Protein AF-A0A077Z5I6-F1 (afdb_monomer_lite)

Foldseek 3Di:
DDDDDDDDDDDPDPPPDDVVVVVVVVVVVVVVVCLVQQKDWDFDDKAPDWEWDQDPNDTWTWIKTWTWIHHNPGQAIAIWIATHTPPDPDPVPGTDIHGPGDCVVPDDDQPPDDPVLVLLCVLLVPPRYQFSAWDAASVQCWIWGDGNQWIKIWGADPHVRDIDIDTLDHDLAGWHQWAAALADRQWIWTFHDQWIWIQGRVDSWIWIDHDPDPQKGKQADAPCLSRVLVDGTQKEWANDDPPFTKIKMKIKGLPQFDWDWDQCPDDDPVSIDTGRDHDVPGDDIDMWMWMWTWADDPSDIYTATFDFQDTVCVVCVPDRDPSDAYHDPDDPDDDDDDDDDDDDPPVRNCVHVPPVVSVVGTPDGDPVPDDIDIDD

Secondary structure (DSSP, 8-state):
------------------HHHHHHHHHHHHHHHHHHTS-EEEEEEE-SS-EEEEETTEEEEEEEEEEEEE-TT-SS-EEEEEEEETT---TTS----EEEE-GGGTSSS-PPPPHHHHHHHHHTT-SS-S-SSEEEETTTTEEEEEETTEEEEEEEETTTTEEEEEEEEESSS--EEEEE-SS-TTEEEEEETTEEEEEESSSS-EEEE--SSTTEEES---HHHHHHS-----EEE-S--SS--EEEEEEEE-TTS-EEEEE-TTSSTTSEEEEE---TTSPPPEEEEEEEEEEEETTEEEEEEE-BSS-HHHH-TT----------S--------------SSTTSGGGTS-HHHHHHTBPPP-GGG----EE-

pLDDT: mean 75.8, std 20.69, range [24.72, 96.31]

Organism: Trichuris trichiura (NCBI:txid36087)

Sequence (376 aa):
MLDKAASTNGSSGKETGDFAHFLSRVTSVQQDFSSLARFYATCVQISSKVCVRQEGGKSQRFLRFYGMGIPPNNDRTCLLYYDFNLDCPDPGTAGQWRLLLDPAVLVKPIGKLSLEEELLRERKRSFTSAFLTYDFSPIRNSFLYSQCGEVFEFQEDPLAAVKKTSSLLSGTGNPINLLYCPDKPSYFAMVAGSEVFVCNTESSFCFTIRPTESGWTYGSPPFVIQEEFERYDGMWWCPSNDERTLLLVEACNEDAVQKVTIGLGGCSSDGLERISYPYAGSTNALWNLKLYVLQEQGDTFSMLNCPFKYDFRTLFPWAEYLVKCGCDEDVMEDTEAQIPSDWALKKLVNIFLQAQVLKDMTAEYDPSLERGTMVT

Radius of gyration: 26.68 Å; chains: 1; bounding box: 63×99×58 Å

Structure (mmCIF, N/CA/C/O backbone):
data_AF-A0A077Z5I6-F1
#
_entry.id   AF-A0A077Z5I6-F1
#
loop_
_atom_site.group_PDB
_atom_site.id
_atom_site.type_symbol
_atom_site.label_atom_id
_atom_site.label_alt_id
_atom_site.label_comp_id
_atom_site.label_asym_id
_atom_site.label_entity_id
_atom_site.label_seq_id
_atom_site.pdbx_PDB_ins_code
_atom_site.Cartn_x
_atom_site.Cartn_y
_atom_site.Cartn_z
_atom_site.occupancy
_atom_site.B_iso_or_equiv
_atom_site.auth_seq_id
_atom_site.auth_comp_id
_atom_site.auth_asym_id
_atom_site.auth_atom_id
_atom_site.pdbx_PDB_model_num
ATOM 1 N N . MET A 1 1 ? -37.396 71.528 -0.349 1.00 35.34 1 MET A N 1
ATOM 2 C CA . MET A 1 1 ? -36.798 72.167 0.847 1.00 35.34 1 MET A CA 1
ATOM 3 C C . MET A 1 1 ? -35.783 71.177 1.397 1.00 35.34 1 MET A C 1
ATOM 5 O O . MET A 1 1 ? -36.219 70.142 1.861 1.00 35.34 1 MET A O 1
ATOM 9 N N . LEU A 1 2 ? -34.467 71.322 1.286 1.00 39.12 2 LEU A N 1
ATOM 10 C CA . LEU A 1 2 ? -33.587 72.433 0.928 1.00 39.12 2 LEU A CA 1
ATOM 11 C C . LEU A 1 2 ? -32.447 71.891 0.042 1.00 39.12 2 LEU A C 1
ATOM 13 O O . LEU A 1 2 ? -31.929 70.809 0.300 1.00 39.12 2 LEU A O 1
ATOM 17 N N . ASP A 1 3 ? -32.105 72.664 -0.986 1.00 34.16 3 ASP A N 1
ATOM 18 C CA . ASP A 1 3 ? -30.990 72.473 -1.918 1.00 34.16 3 ASP A CA 1
ATOM 19 C C . ASP A 1 3 ? -29.610 72.822 -1.323 1.00 34.16 3 ASP A C 1
ATOM 21 O O . ASP A 1 3 ? -29.523 73.560 -0.341 1.00 34.16 3 ASP A O 1
ATOM 25 N N . LYS A 1 4 ? -28.582 72.451 -2.116 1.00 37.31 4 LYS A N 1
ATOM 26 C CA . LYS A 1 4 ? -27.212 73.006 -2.277 1.00 37.31 4 LYS A CA 1
ATOM 27 C C . LYS A 1 4 ? -26.095 72.297 -1.497 1.00 37.31 4 LYS A C 1
ATOM 29 O O . LYS A 1 4 ? -26.227 72.053 -0.312 1.00 37.31 4 LYS A O 1
ATOM 34 N N . ALA A 1 5 ? -24.925 72.008 -2.074 1.00 34.66 5 ALA A N 1
ATOM 35 C CA . ALA A 1 5 ? -24.382 72.253 -3.413 1.00 34.66 5 ALA A CA 1
ATOM 36 C C . ALA A 1 5 ? -23.174 71.329 -3.660 1.00 34.66 5 ALA A C 1
ATOM 38 O O . ALA A 1 5 ? -22.523 70.875 -2.723 1.00 34.66 5 ALA A O 1
ATOM 39 N N . ALA A 1 6 ? -22.868 71.104 -4.936 1.00 34.81 6 ALA A N 1
ATOM 40 C CA . ALA A 1 6 ? -21.664 70.442 -5.414 1.00 34.81 6 ALA A CA 1
ATOM 41 C C . ALA A 1 6 ? -20.372 71.178 -5.004 1.00 34.81 6 ALA A C 1
ATOM 43 O O . ALA A 1 6 ? -20.297 72.404 -5.105 1.00 34.81 6 ALA A O 1
ATOM 44 N N . SER A 1 7 ? -19.321 70.419 -4.686 1.00 33.53 7 SER A N 1
ATOM 45 C CA . SER A 1 7 ? -17.957 70.786 -5.065 1.00 33.53 7 SER A CA 1
ATOM 46 C C . SER A 1 7 ? -17.204 69.557 -5.582 1.00 33.53 7 SER A C 1
ATOM 48 O O . SER A 1 7 ? -17.247 68.458 -5.036 1.00 33.53 7 SER A O 1
ATOM 50 N N . THR A 1 8 ? -16.588 69.771 -6.732 1.00 30.89 8 THR A N 1
ATOM 51 C CA . THR A 1 8 ? -15.667 68.916 -7.470 1.00 30.89 8 THR A CA 1
ATOM 52 C C . THR A 1 8 ? -14.393 68.632 -6.676 1.00 30.89 8 THR A C 1
ATOM 54 O O . THR A 1 8 ? -13.819 69.576 -6.137 1.00 30.89 8 THR A O 1
ATOM 57 N N . ASN A 1 9 ? -13.922 67.378 -6.674 1.00 28.03 9 ASN A N 1
ATOM 58 C CA . ASN A 1 9 ? -12.522 66.968 -6.906 1.00 28.03 9 ASN A CA 1
ATOM 59 C C . ASN A 1 9 ? -12.310 65.519 -6.446 1.00 28.03 9 ASN A C 1
ATOM 61 O O . ASN A 1 9 ? -12.423 65.209 -5.267 1.00 28.03 9 ASN A O 1
ATOM 65 N N . GLY A 1 10 ? -11.941 64.640 -7.370 1.00 35.34 10 GLY A N 1
ATOM 66 C CA . GLY A 1 10 ? -11.537 63.276 -7.047 1.00 35.34 10 GLY A CA 1
ATOM 67 C C . GLY A 1 10 ? -11.167 62.556 -8.324 1.00 35.34 10 GLY A C 1
ATOM 68 O O . GLY A 1 10 ? -12.027 62.008 -9.002 1.00 35.34 10 GLY A O 1
ATOM 69 N N . SER A 1 11 ? -9.896 62.665 -8.690 1.00 35.47 11 SER A N 1
ATOM 70 C CA . SER A 1 11 ? -9.296 62.026 -9.849 1.00 35.47 11 SER A CA 1
ATOM 71 C C . SER A 1 11 ? -9.738 60.567 -9.981 1.00 35.47 11 SER A C 1
ATOM 73 O O . SER A 1 11 ? -9.578 59.765 -9.063 1.00 35.47 11 SER A O 1
ATOM 75 N N . SER A 1 12 ? -10.196 60.190 -11.175 1.00 39.19 12 SER A N 1
ATOM 76 C CA . SER A 1 12 ? -10.119 58.809 -11.649 1.00 39.19 12 SER A CA 1
ATOM 77 C C . SER A 1 12 ? -8.639 58.483 -11.889 1.00 39.19 12 SER A C 1
ATOM 79 O O . SER A 1 12 ? -8.161 58.408 -13.024 1.00 39.19 12 SER A O 1
ATOM 81 N N . GLY A 1 13 ? -7.874 58.414 -10.800 1.00 40.38 13 GLY A N 1
ATOM 82 C CA . GLY A 1 13 ? -6.522 57.902 -10.803 1.00 40.38 13 GLY A CA 1
ATOM 83 C C . GLY A 1 13 ? -6.611 56.439 -11.189 1.00 40.38 13 GLY A C 1
ATOM 84 O O . GLY A 1 13 ? -7.173 55.637 -10.449 1.00 40.38 13 GLY A O 1
ATOM 85 N N . LYS A 1 14 ? -6.066 56.095 -12.358 1.00 46.34 14 LYS A N 1
ATOM 86 C CA . LYS A 1 14 ? -5.518 54.756 -12.575 1.00 46.34 14 LYS A CA 1
ATOM 87 C C . LYS A 1 14 ? -4.738 54.425 -11.308 1.00 46.34 14 LYS A C 1
ATOM 89 O O . LYS A 1 14 ? -3.804 55.170 -11.017 1.00 46.34 14 LYS A O 1
ATOM 94 N N . GLU A 1 15 ? -5.185 53.422 -10.546 1.00 51.81 15 GLU A N 1
ATOM 95 C CA . GLU A 1 15 ? -4.498 52.944 -9.345 1.00 51.81 15 GLU A CA 1
ATOM 96 C C . GLU A 1 15 ? -3.019 52.822 -9.705 1.00 51.81 15 GLU A C 1
ATOM 98 O O . GLU A 1 15 ? -2.624 51.974 -10.506 1.00 51.81 15 GLU A O 1
ATOM 103 N N . THR A 1 16 ? -2.217 53.774 -9.234 1.00 51.66 16 THR A N 1
ATOM 104 C CA . THR A 1 16 ? -0.789 53.790 -9.502 1.00 51.66 16 THR A CA 1
ATOM 105 C C . THR A 1 16 ? -0.249 52.545 -8.835 1.00 51.66 16 THR A C 1
ATOM 107 O O . THR A 1 16 ? -0.339 52.422 -7.614 1.00 51.66 16 THR A O 1
ATOM 110 N N . GLY A 1 17 ? 0.205 51.606 -9.666 1.00 59.44 17 GLY A N 1
ATOM 111 C CA . GLY A 1 17 ? 0.722 50.301 -9.281 1.00 59.44 17 GLY A CA 1
ATOM 112 C C . GLY A 1 17 ? 1.970 50.429 -8.424 1.00 59.44 17 GLY A C 1
ATOM 113 O O . GLY A 1 17 ? 3.083 50.252 -8.905 1.00 59.44 17 GLY A O 1
ATOM 114 N N . ASP A 1 18 ? 1.769 50.748 -7.154 1.00 80.50 18 ASP A N 1
ATOM 115 C CA . ASP A 1 18 ? 2.748 50.513 -6.116 1.00 80.50 18 ASP A CA 1
ATOM 116 C C . ASP A 1 18 ? 2.688 49.025 -5.755 1.00 80.50 18 ASP A C 1
ATOM 118 O O . ASP A 1 18 ? 1.628 48.487 -5.412 1.00 80.50 18 ASP A O 1
ATOM 122 N N . PHE A 1 19 ? 3.832 48.351 -5.854 1.00 86.06 19 PHE A N 1
ATOM 123 C CA . PHE A 1 19 ? 3.978 46.948 -5.481 1.00 86.06 19 PHE A CA 1
ATOM 124 C C . PHE A 1 19 ? 3.531 46.707 -4.032 1.00 86.06 19 PHE A C 1
ATOM 126 O O . PHE A 1 19 ? 2.938 45.670 -3.747 1.00 86.06 19 PHE A O 1
ATOM 133 N N . ALA A 1 20 ? 3.717 47.683 -3.134 1.00 86.38 20 ALA A N 1
ATOM 134 C CA . ALA A 1 20 ? 3.250 47.587 -1.753 1.00 86.38 20 ALA A CA 1
ATOM 135 C C . ALA A 1 20 ? 1.714 47.568 -1.649 1.00 86.38 20 ALA A C 1
ATOM 137 O O . ALA A 1 20 ? 1.149 46.770 -0.899 1.00 86.38 20 ALA A O 1
ATOM 138 N N . HIS A 1 21 ? 1.022 48.397 -2.437 1.00 83.38 21 HIS A N 1
ATOM 139 C CA . HIS A 1 21 ? -0.441 48.398 -2.491 1.00 83.38 21 HIS A CA 1
ATOM 140 C C . HIS A 1 21 ? -0.981 47.093 -3.099 1.00 83.38 21 HIS A C 1
ATOM 142 O O . HIS A 1 21 ? -1.944 46.523 -2.583 1.00 83.38 21 HIS A O 1
ATOM 148 N N . PHE A 1 22 ? -0.328 46.574 -4.146 1.00 89.19 22 PHE A N 1
ATOM 149 C CA . PHE A 1 22 ? -0.651 45.265 -4.721 1.00 89.19 22 PHE A CA 1
ATOM 150 C C . PHE A 1 22 ? -0.459 44.128 -3.707 1.00 89.19 22 PHE A C 1
ATOM 152 O O . PHE A 1 22 ? -1.391 43.357 -3.486 1.00 89.19 22 PHE A O 1
ATOM 159 N N . LEU A 1 23 ? 0.697 44.058 -3.036 1.00 88.94 23 LEU A N 1
ATOM 160 C CA . LEU A 1 23 ? 0.972 43.057 -1.998 1.00 88.94 23 LEU A CA 1
ATOM 161 C C . LEU A 1 23 ? -0.048 43.111 -0.858 1.00 88.94 23 LEU A C 1
ATOM 163 O O . LEU A 1 23 ? -0.514 42.067 -0.404 1.00 88.94 23 LEU A O 1
ATOM 167 N N . SER A 1 24 ? -0.426 44.312 -0.418 1.00 87.75 24 SER A N 1
ATOM 168 C CA . SER A 1 24 ? -1.445 44.495 0.618 1.00 87.75 24 SER A CA 1
ATOM 169 C C . SER A 1 24 ? -2.803 43.935 0.180 1.00 87.75 24 SER A C 1
ATOM 171 O O . SER A 1 24 ? -3.412 43.149 0.909 1.00 87.75 24 SER A O 1
ATOM 173 N N . ARG A 1 25 ? -3.246 44.241 -1.052 1.00 86.75 25 ARG A N 1
ATOM 174 C CA . ARG A 1 25 ? -4.487 43.673 -1.607 1.00 86.75 25 ARG A CA 1
ATOM 175 C C . ARG A 1 25 ? -4.426 42.152 -1.722 1.00 86.75 25 ARG A C 1
ATOM 177 O O . ARG A 1 25 ? -5.374 41.493 -1.308 1.00 86.75 25 ARG A O 1
ATOM 184 N N . VAL A 1 26 ? -3.328 41.595 -2.241 1.00 89.31 26 VAL A N 1
ATOM 185 C CA . VAL A 1 26 ? -3.139 40.137 -2.346 1.00 89.31 26 VAL A CA 1
ATOM 186 C C . VAL A 1 26 ? -3.202 39.484 -0.968 1.00 89.31 26 VAL A C 1
ATOM 188 O O . VAL A 1 26 ? -3.909 38.496 -0.802 1.00 89.31 26 VAL A O 1
ATOM 191 N N . THR A 1 27 ? -2.543 40.067 0.035 1.00 86.31 27 THR A N 1
ATOM 192 C CA . THR A 1 27 ? -2.544 39.542 1.408 1.00 86.31 27 THR A CA 1
ATOM 193 C C . THR A 1 27 ? -3.945 39.569 2.021 1.00 86.31 27 THR A C 1
ATOM 195 O O . THR A 1 27 ? -4.360 38.581 2.620 1.00 86.31 27 THR A O 1
ATOM 198 N N . SER A 1 28 ? -4.699 40.660 1.842 1.00 84.50 28 SER A N 1
ATOM 199 C CA . SER A 1 28 ? -6.083 40.762 2.330 1.00 84.50 28 SER A CA 1
ATOM 200 C C . SER A 1 28 ? -6.984 39.708 1.686 1.00 84.50 28 SER A C 1
ATOM 202 O O . SER A 1 28 ? -7.676 38.979 2.388 1.00 84.50 28 SER A O 1
ATOM 204 N N . VAL A 1 29 ? -6.925 39.568 0.357 1.00 85.12 29 VAL A N 1
ATOM 205 C CA . VAL A 1 29 ? -7.701 38.552 -0.371 1.00 85.12 29 VAL A CA 1
ATOM 206 C C . VAL A 1 29 ? -7.297 37.144 0.072 1.00 85.12 29 VAL A C 1
ATOM 208 O O . VAL A 1 29 ? -8.156 36.298 0.306 1.00 85.12 29 VAL A O 1
ATOM 211 N N . GLN A 1 30 ? -6.000 36.882 0.245 1.00 80.62 30 GLN A N 1
ATOM 212 C CA . GLN A 1 30 ? -5.514 35.592 0.724 1.00 80.62 30 GLN A CA 1
ATOM 213 C C . GLN A 1 30 ? -6.009 35.287 2.143 1.00 80.62 30 GLN A C 1
ATOM 215 O O . GLN A 1 30 ? -6.362 34.141 2.415 1.00 80.62 30 GLN A O 1
ATOM 220 N N . GLN A 1 31 ? -6.076 36.275 3.040 1.00 75.56 31 GLN A N 1
ATOM 221 C CA . GLN A 1 31 ? -6.636 36.101 4.384 1.00 75.56 31 GLN A CA 1
ATOM 222 C C . GLN A 1 31 ? -8.130 35.758 4.338 1.00 75.56 31 GLN A C 1
ATOM 224 O O . GLN A 1 31 ? -8.554 34.822 5.022 1.00 75.56 31 GLN A O 1
ATOM 229 N N . ASP A 1 32 ? -8.899 36.443 3.490 1.00 74.31 32 ASP A N 1
ATOM 230 C CA . ASP A 1 32 ? -10.326 36.175 3.299 1.00 74.31 32 ASP A CA 1
ATOM 231 C C . ASP A 1 32 ? -10.558 34.754 2.755 1.00 74.31 32 ASP A C 1
ATOM 233 O O . ASP A 1 32 ? -11.337 33.991 3.329 1.00 74.31 32 ASP A O 1
ATOM 237 N N . PHE A 1 33 ? -9.822 34.331 1.720 1.00 68.88 33 PHE A N 1
ATOM 238 C CA . PHE A 1 33 ? -9.924 32.969 1.174 1.00 68.88 33 PHE A CA 1
ATOM 239 C C . PHE A 1 33 ? -9.436 31.897 2.149 1.00 68.88 33 PHE A C 1
ATOM 241 O O . PHE A 1 33 ? -10.067 30.848 2.286 1.00 68.88 33 PHE A O 1
ATOM 248 N N . SER A 1 34 ? -8.350 32.165 2.876 1.00 64.25 34 SER A N 1
ATOM 249 C CA . SER A 1 34 ? -7.852 31.245 3.902 1.00 64.25 34 SER A CA 1
ATOM 250 C C . SER A 1 34 ? -8.881 31.053 5.013 1.00 64.25 34 SER A C 1
ATOM 252 O O . SER A 1 34 ? -8.958 29.969 5.578 1.00 64.25 34 SER A O 1
ATOM 254 N N . SER A 1 35 ? -9.700 32.072 5.310 1.00 62.75 35 SER A N 1
ATOM 255 C CA . SER A 1 35 ? -10.796 31.970 6.277 1.00 62.75 35 SER A CA 1
ATOM 256 C C . SER A 1 35 ? -11.938 31.054 5.814 1.00 62.75 35 SER A C 1
ATOM 258 O O . SER A 1 35 ? -12.523 30.361 6.646 1.00 62.75 35 SER A O 1
ATOM 260 N N . LEU A 1 36 ? -12.196 30.989 4.501 1.00 63.38 36 LEU A N 1
ATOM 261 C CA . LEU A 1 36 ? -13.189 30.096 3.891 1.00 63.38 36 LEU A CA 1
ATOM 262 C C . LEU A 1 36 ? -12.711 28.637 3.838 1.00 63.38 36 LEU A C 1
ATOM 264 O O . LEU A 1 36 ? -13.523 27.725 3.947 1.00 63.38 36 LEU A O 1
ATOM 268 N N . ALA A 1 37 ? -11.402 28.410 3.714 1.00 59.44 37 ALA A N 1
ATOM 269 C CA . ALA A 1 37 ? -10.807 27.074 3.636 1.00 59.44 37 ALA A CA 1
ATOM 270 C C . ALA A 1 37 ? -10.559 26.402 5.007 1.00 59.44 37 ALA A C 1
ATOM 272 O O . ALA A 1 37 ? -10.025 25.296 5.053 1.00 59.44 37 ALA A O 1
ATOM 273 N N . ARG A 1 38 ? -10.914 27.051 6.130 1.00 61.50 38 ARG A N 1
ATOM 274 C CA . ARG A 1 38 ? -10.457 26.666 7.486 1.00 61.50 38 ARG A CA 1
ATOM 275 C C . ARG A 1 38 ? -10.905 25.303 7.982 1.00 61.50 38 ARG A C 1
ATOM 277 O O . ARG A 1 38 ? -10.299 24.789 8.915 1.00 61.50 38 ARG A O 1
ATOM 284 N N . PHE A 1 39 ? -11.983 24.759 7.435 1.00 68.69 39 PHE A N 1
ATOM 285 C CA . PHE A 1 39 ? -12.458 23.456 7.850 1.00 68.69 39 PHE A CA 1
ATOM 286 C C . PHE A 1 39 ? -12.903 22.644 6.649 1.00 68.69 39 PHE A C 1
ATOM 288 O O . PHE A 1 39 ? -13.924 22.930 6.027 1.00 68.69 39 PHE A O 1
ATOM 295 N N . TYR A 1 40 ? -12.152 21.591 6.375 1.00 73.31 40 TYR A N 1
ATOM 296 C CA . TYR A 1 40 ? -12.622 20.484 5.567 1.00 73.31 40 TYR A CA 1
ATOM 297 C C . TYR A 1 40 ? -12.304 19.197 6.311 1.00 73.31 40 TYR A C 1
ATOM 299 O O . TYR A 1 40 ? -11.284 19.096 6.993 1.00 73.31 40 TYR A O 1
ATOM 307 N N . ALA A 1 41 ? -13.195 18.226 6.182 1.00 72.38 41 ALA A N 1
ATOM 308 C CA . ALA A 1 41 ? -12.994 16.868 6.639 1.00 72.38 41 ALA A CA 1
ATOM 309 C C . ALA A 1 41 ? -13.536 15.951 5.552 1.00 72.38 41 ALA A C 1
ATOM 311 O O . ALA A 1 41 ? -14.719 16.014 5.213 1.00 72.38 41 ALA A O 1
ATOM 312 N N . THR A 1 42 ? -12.663 15.120 5.002 1.00 78.06 42 THR A N 1
ATOM 313 C CA . THR A 1 42 ? -13.051 14.072 4.066 1.00 78.06 42 THR A CA 1
ATOM 314 C C . THR A 1 42 ? -13.237 12.803 4.872 1.00 78.06 42 THR A C 1
ATOM 316 O O . THR A 1 42 ? -12.319 12.386 5.577 1.00 78.06 42 THR A O 1
ATOM 319 N N . CYS A 1 43 ? -14.425 12.204 4.807 1.00 81.25 43 CYS A N 1
ATOM 320 C CA . CYS A 1 43 ? -14.639 10.888 5.392 1.00 81.25 43 CYS A CA 1
ATOM 321 C C . CYS A 1 43 ? -13.770 9.870 4.648 1.00 81.25 43 CYS A C 1
ATOM 323 O O . CYS A 1 43 ? -13.863 9.767 3.428 1.00 81.25 43 CYS A O 1
ATOM 325 N N . VAL A 1 44 ? -12.942 9.139 5.387 1.00 82.44 44 VAL A N 1
ATOM 326 C CA . VAL A 1 44 ? -12.037 8.117 4.844 1.00 82.44 44 VAL A CA 1
ATOM 327 C C . VAL A 1 44 ? -12.492 6.712 5.209 1.00 82.44 44 VAL A C 1
ATOM 329 O O . VAL A 1 44 ? -12.197 5.775 4.479 1.00 82.44 44 VAL A O 1
ATOM 332 N N . GLN A 1 45 ? -13.218 6.556 6.321 1.00 85.81 45 GLN A N 1
ATOM 333 C CA . GLN A 1 45 ? -13.661 5.247 6.779 1.00 85.81 45 GLN A CA 1
ATOM 334 C C . GLN A 1 45 ? -14.873 5.332 7.708 1.00 85.81 45 GLN A C 1
ATOM 336 O O . GLN A 1 45 ? -15.131 6.363 8.325 1.00 85.81 45 GLN A O 1
ATOM 341 N N . ILE A 1 46 ? -15.603 4.230 7.836 1.00 82.88 46 ILE A N 1
ATOM 342 C CA . ILE A 1 46 ? -16.745 4.078 8.734 1.00 82.88 46 ILE A CA 1
ATOM 343 C C . ILE A 1 46 ? -16.496 2.877 9.653 1.00 82.88 46 ILE A C 1
ATOM 345 O O . ILE A 1 46 ? -15.969 1.851 9.229 1.00 82.88 46 ILE A O 1
ATOM 349 N N . SER A 1 47 ? -16.865 2.996 10.927 1.00 81.50 47 SER A N 1
ATOM 350 C CA . SER A 1 47 ? -16.784 1.901 11.892 1.00 81.50 47 SER A CA 1
ATOM 351 C C . SER A 1 47 ? -17.590 0.690 11.420 1.00 81.50 47 SER A C 1
ATOM 353 O O . SER A 1 47 ? -18.765 0.827 11.075 1.00 81.50 47 SER A O 1
ATOM 355 N N . SER A 1 48 ? -17.006 -0.504 11.514 1.00 78.81 48 SER A N 1
ATOM 356 C CA . SER A 1 48 ? -17.659 -1.768 11.138 1.00 78.81 48 SER A CA 1
ATOM 357 C C . SER A 1 48 ? -18.843 -2.143 12.037 1.00 78.81 48 SER A C 1
ATOM 359 O O . SER A 1 48 ? -19.696 -2.941 11.654 1.00 78.81 48 SER A O 1
ATOM 361 N N . LYS A 1 49 ? -18.909 -1.580 13.249 1.00 83.69 49 LYS A N 1
ATOM 362 C CA . LYS A 1 49 ? -19.914 -1.909 14.265 1.00 83.69 49 LYS A CA 1
ATOM 363 C C . LYS A 1 49 ? -20.736 -0.684 14.639 1.00 83.69 49 LYS A C 1
ATOM 365 O O . LYS A 1 49 ? -20.212 0.417 14.772 1.00 83.69 49 LYS A O 1
ATOM 370 N N . VAL A 1 50 ? -22.025 -0.907 14.886 1.00 86.31 50 VAL A N 1
ATOM 371 C CA . VAL A 1 50 ? -22.894 0.082 15.532 1.00 86.31 50 VAL A CA 1
ATOM 372 C C . VAL A 1 50 ? -22.567 0.121 17.021 1.00 86.31 50 VAL A C 1
ATOM 374 O O . VAL A 1 50 ? -22.631 -0.897 17.711 1.00 86.31 50 VAL A O 1
ATOM 377 N N . CYS A 1 51 ? -22.236 1.304 17.524 1.00 85.38 51 CYS A N 1
ATOM 378 C CA . CYS A 1 51 ? -21.912 1.530 18.923 1.00 85.38 51 CYS A CA 1
ATOM 379 C C . CYS A 1 51 ? -23.152 1.976 19.705 1.00 85.38 51 CYS A C 1
ATOM 381 O O . CYS A 1 51 ? -24.047 2.621 19.162 1.00 85.38 51 CYS A O 1
ATOM 383 N N . VAL A 1 52 ? -23.197 1.662 21.001 1.00 86.62 52 VAL A N 1
ATOM 384 C CA . VAL A 1 52 ? -24.280 2.068 21.904 1.00 86.62 52 VAL A CA 1
ATOM 385 C C . VAL A 1 52 ? -23.692 2.879 23.048 1.00 86.62 52 VAL A C 1
ATOM 387 O O . VAL A 1 52 ? -22.890 2.367 23.825 1.00 86.62 52 VAL A O 1
ATOM 390 N N . ARG A 1 53 ? -24.109 4.141 23.176 1.00 85.38 53 ARG A N 1
ATOM 391 C CA . ARG A 1 53 ? -23.786 4.988 24.329 1.00 85.38 53 ARG A CA 1
ATOM 392 C C . ARG A 1 53 ? -24.987 5.038 25.269 1.00 85.38 53 ARG A C 1
ATOM 394 O O . ARG A 1 53 ? -26.117 5.245 24.833 1.00 85.38 53 ARG A O 1
ATOM 401 N N . GLN A 1 54 ? -24.744 4.845 26.561 1.00 81.31 54 GLN A N 1
ATOM 402 C CA . GLN A 1 54 ? -25.734 5.084 27.613 1.00 81.31 54 GLN A CA 1
ATOM 403 C C . GLN A 1 54 ? -25.618 6.542 28.058 1.00 81.31 54 GLN A C 1
ATOM 405 O O . GLN A 1 54 ? -24.603 6.924 28.637 1.00 81.31 54 GLN A O 1
ATOM 410 N N . GLU A 1 55 ? -26.639 7.355 27.799 1.00 72.44 55 GLU A N 1
ATOM 411 C CA . GLU A 1 55 ? -26.670 8.754 28.231 1.00 72.44 55 GLU A CA 1
ATOM 412 C C . GLU A 1 55 ? -28.036 9.054 28.865 1.00 72.44 55 GLU A C 1
ATOM 414 O O . GLU A 1 55 ? -29.087 8.862 28.254 1.00 72.44 55 GLU A O 1
ATOM 419 N N . GLY A 1 56 ? -28.044 9.443 30.145 1.00 69.06 56 GLY A N 1
ATOM 420 C CA . GLY A 1 56 ? -29.279 9.786 30.865 1.00 69.06 56 GLY A CA 1
ATOM 421 C C . GLY A 1 56 ? -30.318 8.656 30.971 1.00 69.06 56 GLY A C 1
ATOM 422 O O . GLY A 1 56 ? -31.515 8.930 30.982 1.00 69.06 56 GLY A O 1
ATOM 423 N N . GLY A 1 57 ? -29.885 7.390 31.013 1.00 75.38 57 GLY A N 1
ATOM 424 C CA . GLY A 1 57 ? -30.778 6.225 31.109 1.00 75.38 57 GLY A CA 1
ATOM 425 C C . GLY A 1 57 ? -31.452 5.819 29.793 1.00 75.38 57 GLY A C 1
ATOM 426 O O . GLY A 1 57 ? -32.296 4.924 29.796 1.00 75.38 57 GLY A O 1
ATOM 427 N N . LYS A 1 58 ? -31.087 6.448 28.669 1.00 76.56 58 LYS A N 1
ATOM 428 C CA . LYS A 1 58 ? -31.473 6.018 27.323 1.00 76.56 58 LYS A CA 1
ATOM 429 C C . LYS A 1 58 ? -30.243 5.510 26.574 1.00 76.56 58 LYS A C 1
ATOM 431 O O . LYS A 1 58 ? -29.177 6.122 26.616 1.00 76.56 58 LYS A O 1
ATOM 436 N N . SER A 1 59 ? -30.405 4.391 25.876 1.00 82.75 59 SER A N 1
ATOM 437 C CA . SER A 1 59 ? -29.405 3.890 24.935 1.00 82.75 59 SER A CA 1
ATOM 438 C C . SER A 1 59 ? -29.541 4.640 23.615 1.00 82.75 59 SER A C 1
ATOM 440 O O . SER A 1 59 ? -30.610 4.610 23.012 1.00 82.75 59 SER A O 1
ATOM 442 N N . GLN A 1 60 ? -28.472 5.302 23.177 1.00 85.62 60 GLN A N 1
ATOM 443 C CA . GLN A 1 60 ? -28.370 5.897 21.847 1.00 85.62 60 GLN A CA 1
ATOM 444 C C . GLN A 1 60 ? -27.394 5.092 21.000 1.00 85.62 60 GLN A C 1
ATOM 446 O O . GLN A 1 60 ? -26.248 4.864 21.400 1.00 85.62 60 GLN A O 1
ATOM 451 N N . ARG A 1 61 ? -27.849 4.668 19.825 1.00 88.44 61 ARG A N 1
ATOM 452 C CA . ARG A 1 61 ? -27.037 3.964 18.838 1.00 88.44 61 ARG A CA 1
ATOM 453 C C . ARG A 1 61 ? -26.407 4.957 17.876 1.00 88.44 61 ARG A C 1
ATOM 455 O O . ARG A 1 61 ? -27.073 5.866 17.383 1.00 88.44 61 ARG A O 1
ATOM 462 N N . PHE A 1 62 ? -25.132 4.762 17.576 1.00 87.06 62 PHE A N 1
ATOM 463 C CA . PHE A 1 62 ? -24.416 5.597 16.624 1.00 87.06 62 PHE A CA 1
ATOM 464 C C . PHE A 1 62 ? -23.448 4.786 15.766 1.00 87.06 62 PHE A C 1
ATOM 466 O O . PHE A 1 62 ? -22.961 3.731 16.175 1.00 87.06 62 PHE A O 1
ATOM 473 N N . LEU A 1 63 ? -23.169 5.308 14.576 1.00 87.12 63 LEU A N 1
ATOM 474 C CA . LEU A 1 63 ? -22.103 4.846 13.694 1.00 87.12 63 LEU A CA 1
ATOM 475 C C . LEU A 1 63 ? -20.982 5.888 13.716 1.00 87.12 63 LEU A C 1
ATOM 477 O O . LEU A 1 63 ? -21.264 7.085 13.601 1.00 87.12 63 LEU A O 1
ATOM 481 N N . ARG A 1 64 ? -19.726 5.467 13.884 1.00 88.88 64 ARG A N 1
ATOM 482 C CA . ARG A 1 64 ? -18.590 6.392 13.889 1.00 88.88 64 ARG A CA 1
ATOM 483 C C . ARG A 1 64 ? -18.007 6.507 12.490 1.00 88.88 64 ARG A C 1
ATOM 485 O O . ARG A 1 64 ? -17.572 5.528 11.897 1.00 88.88 64 ARG A O 1
ATOM 492 N N . PHE A 1 65 ? -17.984 7.726 11.984 1.00 89.56 65 PHE A N 1
ATOM 493 C CA . PHE A 1 65 ? -17.294 8.098 10.763 1.00 89.56 65 PHE A CA 1
ATOM 494 C C . PHE A 1 65 ? -15.911 8.602 11.143 1.00 89.56 65 PHE A C 1
ATOM 496 O O . PHE A 1 65 ? -15.770 9.391 12.078 1.00 89.56 65 PHE A O 1
ATOM 503 N N . TYR A 1 66 ? -14.907 8.168 10.403 1.00 90.00 66 TYR A N 1
ATOM 504 C CA . TYR A 1 66 ? -13.533 8.614 10.505 1.00 90.00 66 TYR A CA 1
ATOM 505 C C . TYR A 1 66 ? -13.202 9.484 9.309 1.00 90.00 66 TYR A C 1
ATOM 507 O O . TYR A 1 66 ? -13.527 9.156 8.168 1.00 90.00 66 TYR A O 1
ATOM 515 N N . GLY A 1 67 ? -12.546 10.603 9.569 1.00 87.38 67 GLY A N 1
ATOM 516 C CA . GLY A 1 67 ? -12.201 11.564 8.540 1.00 87.38 67 GLY A CA 1
ATOM 517 C C . GLY A 1 67 ? -10.795 12.088 8.712 1.00 87.38 67 GLY A C 1
ATOM 518 O O . GLY A 1 67 ? -10.239 12.071 9.808 1.00 87.38 67 GLY A O 1
ATOM 519 N N . MET A 1 68 ? -10.237 12.588 7.621 1.00 86.62 68 MET A N 1
ATOM 520 C CA . MET A 1 68 ? -9.001 13.355 7.632 1.00 86.62 68 MET A CA 1
ATOM 521 C C . MET A 1 68 ? -9.304 14.776 7.190 1.00 86.62 68 MET A C 1
ATOM 523 O O . MET A 1 68 ? -10.030 14.998 6.218 1.00 86.62 68 MET A O 1
ATOM 527 N N . GLY A 1 69 ? -8.792 15.747 7.933 1.00 85.19 69 GLY A N 1
ATOM 528 C CA . GLY A 1 69 ? -9.131 17.141 7.695 1.00 85.19 69 GLY A CA 1
ATOM 529 C C . GLY A 1 69 ? -8.365 18.111 8.569 1.00 85.19 69 GLY A C 1
ATOM 530 O O . GLY A 1 69 ? -7.714 17.703 9.529 1.00 85.19 69 GLY A O 1
ATOM 531 N N . ILE A 1 70 ? -8.460 19.397 8.253 1.00 83.62 70 ILE A N 1
ATOM 532 C CA . ILE A 1 70 ? -7.856 20.469 9.049 1.00 83.62 70 ILE A CA 1
ATOM 533 C C . ILE A 1 70 ? -8.950 21.057 9.952 1.00 83.62 70 ILE A C 1
ATOM 535 O O . ILE A 1 70 ? -9.882 21.678 9.438 1.00 83.62 70 ILE A O 1
ATOM 539 N N . PRO A 1 71 ? -8.912 20.833 11.281 1.00 83.56 71 PRO A N 1
ATOM 540 C CA . PRO A 1 71 ? -9.861 21.457 12.196 1.00 83.56 71 PRO A CA 1
ATOM 541 C C . PRO A 1 71 ? -9.663 22.987 12.266 1.00 83.56 71 PRO A C 1
ATOM 543 O O . PRO A 1 71 ? -8.552 23.460 12.041 1.00 83.56 71 PRO A O 1
ATOM 546 N N . PRO A 1 72 ? -10.681 23.781 12.668 1.00 78.88 72 PRO A N 1
ATOM 547 C CA . PRO A 1 72 ? -10.668 25.249 12.537 1.00 78.88 72 PRO A CA 1
ATOM 548 C C . PRO A 1 72 ? -9.523 25.971 13.265 1.00 78.88 72 PRO A C 1
ATOM 550 O O . PRO A 1 72 ? -9.177 27.096 12.912 1.00 78.88 72 PRO A O 1
ATOM 553 N N . ASN A 1 73 ? -8.966 25.332 14.297 1.00 78.25 73 ASN A N 1
ATOM 554 C CA . ASN A 1 73 ? -7.890 25.859 15.137 1.00 78.25 73 ASN A CA 1
ATOM 555 C C . ASN A 1 73 ? -6.559 25.131 14.895 1.00 78.25 73 ASN A C 1
ATOM 557 O O . ASN A 1 73 ? -5.712 25.104 15.786 1.00 78.25 73 ASN A O 1
ATOM 561 N N . ASN A 1 74 ? -6.399 24.487 13.739 1.00 75.50 74 ASN A N 1
ATOM 562 C CA . ASN A 1 74 ? -5.190 23.756 13.390 1.00 75.50 74 ASN A CA 1
ATOM 563 C C . ASN A 1 74 ? -4.702 24.145 11.993 1.00 75.50 74 ASN A C 1
ATOM 565 O O . ASN A 1 74 ? -5.466 24.630 11.164 1.00 75.50 74 ASN A O 1
ATOM 569 N N . ASP A 1 75 ? -3.414 23.947 11.752 1.00 77.12 75 ASP A N 1
ATOM 570 C CA . ASP A 1 75 ? -2.724 24.280 10.500 1.00 77.12 75 ASP A CA 1
ATOM 571 C C . ASP A 1 75 ? -2.320 23.033 9.698 1.00 77.12 75 ASP A C 1
ATOM 573 O O . ASP A 1 75 ? -1.708 23.129 8.635 1.00 77.12 75 ASP A O 1
ATOM 577 N N . ARG A 1 76 ? -2.680 21.853 10.205 1.00 78.12 76 ARG A N 1
ATOM 578 C CA . ARG A 1 76 ? -2.313 20.546 9.665 1.00 78.12 76 ARG A CA 1
ATOM 579 C C . ARG A 1 76 ? -3.498 19.602 9.645 1.00 78.12 76 ARG A C 1
ATOM 581 O O . ARG A 1 76 ? -4.466 19.754 10.392 1.00 78.12 76 ARG A O 1
ATOM 588 N N . THR A 1 77 ? -3.377 18.583 8.806 1.00 82.94 77 THR A N 1
ATOM 589 C CA . THR A 1 77 ? -4.367 17.509 8.741 1.00 82.94 77 THR A CA 1
ATOM 590 C C . THR A 1 77 ? -4.310 16.666 10.011 1.00 82.94 77 THR A C 1
ATOM 592 O O . THR A 1 77 ? -3.246 16.211 10.429 1.00 82.94 77 THR A O 1
ATOM 595 N N . CYS A 1 78 ? -5.469 16.450 10.616 1.00 87.75 78 CYS A N 1
ATOM 596 C CA . CYS A 1 78 ? -5.686 15.587 11.764 1.00 87.75 78 CYS A CA 1
ATOM 597 C C . CYS A 1 78 ? -6.601 14.428 11.389 1.00 87.75 78 CYS A C 1
ATOM 599 O O . CYS A 1 78 ? -7.383 14.520 10.440 1.00 87.75 78 CYS A O 1
ATOM 601 N N . LEU A 1 79 ? -6.558 13.376 12.203 1.00 89.88 79 LEU A N 1
ATOM 602 C CA . LEU A 1 79 ? -7.610 12.377 12.201 1.00 89.88 79 LEU A CA 1
ATOM 603 C C . LEU A 1 79 ? -8.788 12.931 13.007 1.00 89.88 79 LEU A C 1
ATOM 605 O O . LEU A 1 79 ? -8.619 13.440 14.120 1.00 89.88 79 LEU A O 1
ATOM 609 N N . LEU A 1 80 ? -9.981 12.837 12.443 1.00 91.00 80 LEU A N 1
ATOM 610 C CA . LEU A 1 80 ? -11.232 13.356 12.976 1.00 91.00 80 LEU A CA 1
ATOM 611 C C . LEU A 1 80 ? -12.249 12.219 13.087 1.00 91.00 80 LEU A C 1
ATOM 613 O O . LEU A 1 80 ? -12.157 11.219 12.376 1.00 91.00 80 LEU A O 1
ATOM 617 N N . TYR A 1 81 ? -13.246 12.389 13.950 1.00 91.56 81 TYR A N 1
ATOM 618 C CA . TYR A 1 81 ? -14.394 11.492 14.017 1.00 91.56 81 TYR A CA 1
ATOM 619 C C . TYR A 1 81 ? -15.717 12.253 14.048 1.00 91.56 81 TYR A C 1
ATOM 621 O O . TYR A 1 81 ? -15.789 13.387 14.526 1.00 91.56 81 TYR A O 1
ATOM 629 N N . TYR A 1 82 ? -16.771 11.609 13.564 1.00 88.69 82 TYR A N 1
ATOM 630 C CA . TYR A 1 82 ? -18.140 12.102 13.595 1.00 88.69 82 TYR A CA 1
ATOM 631 C C . TYR A 1 82 ? -19.078 10.959 13.996 1.00 88.69 82 TYR A C 1
ATOM 633 O O . TYR A 1 82 ? -19.086 9.904 13.367 1.00 88.69 82 TYR A O 1
ATOM 641 N N . ASP A 1 83 ? -19.864 11.158 15.055 1.00 88.44 83 ASP A N 1
ATOM 642 C CA . ASP A 1 83 ? -20.835 10.166 15.525 1.00 88.44 83 ASP A CA 1
ATOM 643 C C . ASP A 1 83 ? -22.191 10.435 14.860 1.00 88.44 83 ASP A C 1
ATOM 645 O O . ASP A 1 83 ? -22.885 11.391 15.214 1.00 88.44 83 ASP A O 1
ATOM 649 N N . PHE A 1 84 ? -22.582 9.591 13.906 1.00 84.88 84 PHE A N 1
ATOM 650 C CA . PHE A 1 84 ? -23.906 9.646 13.293 1.00 84.88 84 PHE A CA 1
ATOM 651 C C . PHE A 1 84 ? -24.914 8.910 14.176 1.00 84.88 84 PHE A C 1
ATOM 653 O O . PHE A 1 84 ? -24.857 7.686 14.302 1.00 84.88 84 PHE A O 1
ATOM 660 N N . ASN A 1 85 ? -25.827 9.652 14.802 1.00 85.69 85 ASN A N 1
ATOM 661 C CA . ASN A 1 85 ? -26.857 9.081 15.665 1.00 85.69 85 ASN A CA 1
ATOM 662 C C . ASN A 1 85 ? -27.960 8.424 14.822 1.00 85.69 85 ASN A C 1
ATOM 664 O O . ASN A 1 85 ? -28.624 9.095 14.037 1.00 85.69 85 ASN A O 1
ATOM 668 N N . LEU A 1 86 ? -28.166 7.121 15.011 1.00 83.81 86 LEU A N 1
ATOM 669 C CA . LEU A 1 86 ? -29.149 6.331 14.263 1.00 83.81 86 LEU A CA 1
ATOM 670 C C . LEU A 1 86 ? -30.577 6.501 14.796 1.00 83.81 86 LEU A C 1
ATOM 672 O O . LEU A 1 86 ? -31.533 6.192 14.091 1.00 83.81 86 LEU A O 1
ATOM 676 N N . ASP A 1 87 ? -30.725 6.970 16.036 1.00 82.38 87 ASP A N 1
ATOM 677 C CA . ASP A 1 87 ? -32.014 7.082 16.720 1.00 82.38 87 ASP A CA 1
ATOM 678 C C . ASP A 1 87 ? -32.571 8.522 16.700 1.00 82.38 87 ASP A C 1
ATOM 680 O O . ASP A 1 87 ? -33.637 8.784 17.264 1.00 82.38 87 ASP A O 1
ATOM 684 N N . CYS A 1 88 ? -31.874 9.473 16.061 1.00 72.12 88 CYS A N 1
ATOM 685 C CA . CYS A 1 88 ? -32.333 10.855 15.920 1.00 72.12 88 CYS A CA 1
ATOM 686 C C . CYS A 1 88 ? -32.973 11.078 14.534 1.00 72.12 88 CYS A C 1
ATOM 688 O O . CYS A 1 88 ? -32.284 10.944 13.525 1.00 72.12 88 CYS A O 1
ATOM 690 N N . PRO A 1 89 ? -34.271 11.429 14.452 1.00 58.00 89 PRO A N 1
ATOM 691 C CA . PRO A 1 89 ? -34.975 11.571 13.176 1.00 58.00 89 PRO A CA 1
ATOM 692 C C . PRO A 1 89 ? -34.682 12.883 12.434 1.00 58.00 89 PRO A C 1
ATOM 694 O O . PRO A 1 89 ? -35.142 13.036 11.304 1.00 58.00 89 PRO A O 1
ATOM 697 N N . ASP A 1 90 ? -33.962 13.833 13.043 1.00 62.84 90 ASP A N 1
ATOM 698 C CA . ASP A 1 90 ? -33.741 15.152 12.447 1.00 62.84 90 ASP A CA 1
ATOM 699 C C . ASP A 1 90 ? -32.323 15.291 11.852 1.00 62.84 90 ASP A C 1
ATOM 701 O O . ASP A 1 90 ? -31.356 15.444 12.612 1.00 62.84 90 ASP A O 1
ATOM 705 N N . PRO A 1 91 ? -32.171 15.289 10.510 1.00 55.31 91 PRO A N 1
ATOM 706 C CA . PRO A 1 91 ? -30.884 15.506 9.848 1.00 55.31 91 PRO A CA 1
ATOM 707 C C . PRO A 1 91 ? -30.296 16.903 10.116 1.00 55.31 91 PRO A C 1
ATOM 709 O O . PRO A 1 91 ? -29.115 17.124 9.852 1.00 55.31 91 PRO A O 1
ATOM 712 N N . GLY A 1 92 ? -31.086 17.843 10.659 1.00 52.78 92 GLY A N 1
ATOM 713 C CA . GLY A 1 92 ? -30.635 19.181 11.052 1.00 52.78 92 GLY A CA 1
ATOM 714 C C . GLY A 1 92 ? -29.755 19.213 12.305 1.00 52.78 92 GLY A C 1
ATOM 715 O O . GLY A 1 92 ? -29.005 20.171 12.499 1.00 52.78 92 GLY A O 1
ATOM 716 N N . THR A 1 93 ? -29.763 18.154 13.121 1.00 55.41 93 THR A N 1
ATOM 717 C CA . THR A 1 93 ? -28.833 18.005 14.254 1.00 55.41 93 THR A CA 1
ATOM 718 C C . THR A 1 93 ? -27.512 17.416 13.762 1.00 55.41 93 THR A C 1
ATOM 720 O O . THR A 1 93 ? -27.040 16.395 14.260 1.00 55.41 93 THR A O 1
ATOM 723 N N . ALA A 1 94 ? -26.934 18.021 12.722 1.00 56.91 94 ALA A N 1
ATOM 724 C CA . ALA A 1 94 ? -25.647 17.604 12.196 1.00 56.91 94 ALA A CA 1
ATOM 725 C C . ALA A 1 94 ? -24.625 17.683 13.334 1.00 56.91 94 ALA A C 1
ATOM 727 O O . ALA A 1 94 ? -24.384 18.752 13.906 1.00 56.91 94 ALA A O 1
ATOM 728 N N . GLY A 1 95 ? -24.052 16.536 13.700 1.00 67.94 95 GLY A N 1
ATOM 729 C CA . GLY A 1 95 ? -22.920 16.512 14.612 1.00 67.94 95 GLY A CA 1
ATOM 730 C C . GLY A 1 95 ? -21.784 17.388 14.070 1.00 67.94 95 GLY A C 1
ATOM 731 O O . GLY A 1 95 ? -21.781 17.843 12.926 1.00 67.94 95 GLY A O 1
ATOM 732 N N . GLN A 1 96 ? -20.774 17.624 14.889 1.00 81.19 96 GLN A N 1
ATOM 733 C CA . GLN A 1 96 ? -19.553 18.259 14.410 1.00 81.19 96 GLN A CA 1
ATOM 734 C C . GLN A 1 96 ? -18.452 17.217 14.389 1.00 81.19 96 GLN A C 1
ATOM 736 O O . GLN A 1 96 ? -18.371 16.381 15.291 1.00 81.19 96 GLN A O 1
ATOM 741 N N . TRP A 1 97 ? -17.610 17.282 13.362 1.00 87.19 97 TRP A N 1
ATOM 742 C CA . TRP A 1 97 ? -16.346 16.566 13.362 1.00 87.19 97 TRP A CA 1
ATOM 743 C C . TRP A 1 97 ? -15.537 16.979 14.588 1.00 87.19 97 TRP A C 1
ATOM 745 O O . TRP A 1 97 ? -15.373 18.164 14.883 1.00 87.19 97 TRP A O 1
ATOM 755 N N . ARG A 1 98 ? -15.035 15.988 15.314 1.00 90.06 98 ARG A N 1
ATOM 756 C CA . ARG A 1 98 ? -14.236 16.165 16.522 1.00 90.06 98 ARG A CA 1
ATOM 757 C C . ARG A 1 98 ? -12.839 15.632 16.281 1.00 90.06 98 ARG A C 1
ATOM 759 O O . ARG A 1 98 ? -12.655 14.662 15.552 1.00 90.06 98 ARG A O 1
ATOM 766 N N . LEU A 1 99 ? -11.857 16.248 16.930 1.00 90.50 99 LEU A N 1
ATOM 767 C CA . LEU A 1 99 ? -10.476 15.792 16.865 1.00 90.50 99 LEU A CA 1
ATOM 768 C C . LEU A 1 99 ? -10.356 14.380 17.455 1.00 90.50 99 LEU A C 1
ATOM 770 O O . LEU A 1 99 ? -10.675 14.153 18.628 1.00 90.50 99 LEU A O 1
ATOM 774 N N . LEU A 1 100 ? -9.890 13.437 16.639 1.00 90.62 100 LEU A N 1
ATOM 775 C CA . LEU A 1 100 ? -9.565 12.087 17.078 1.00 90.62 100 LEU A CA 1
ATOM 776 C C . LEU A 1 100 ? -8.102 12.011 17.516 1.00 90.62 100 LEU A C 1
ATOM 778 O O . LEU A 1 100 ? -7.849 11.673 18.677 1.00 90.62 100 LEU A O 1
ATOM 782 N N . LEU A 1 101 ? -7.192 12.389 16.613 1.00 89.38 101 LEU A N 1
ATOM 783 C CA . LEU A 1 101 ? -5.745 12.393 16.807 1.00 89.38 101 LEU A CA 1
ATOM 784 C C . LEU A 1 101 ? -5.114 13.605 16.103 1.00 89.38 101 LEU A C 1
ATOM 786 O O . LEU A 1 101 ? -5.293 13.785 14.896 1.00 89.38 101 LEU A O 1
ATOM 790 N N . ASP A 1 102 ? -4.354 14.408 16.855 1.00 87.75 102 ASP A N 1
ATOM 791 C CA . ASP A 1 102 ? -3.429 15.397 16.286 1.00 87.75 102 ASP A CA 1
ATOM 792 C C . ASP A 1 102 ? -2.030 14.759 16.196 1.00 87.75 102 ASP A C 1
ATOM 794 O O . ASP A 1 102 ? -1.456 14.415 17.235 1.00 87.75 102 ASP A O 1
ATOM 798 N N . PRO A 1 103 ? -1.464 14.602 14.988 1.00 78.12 103 PRO A N 1
ATOM 799 C CA . PRO A 1 103 ? -0.154 13.983 14.795 1.00 78.12 103 PRO A CA 1
ATOM 800 C C . PRO A 1 103 ? 0.999 14.755 15.457 1.00 78.12 103 PRO A C 1
ATOM 802 O O . PRO A 1 103 ? 2.058 14.179 15.701 1.00 78.12 103 PRO A O 1
ATOM 805 N N . ALA A 1 104 ? 0.821 16.032 15.816 1.00 77.56 104 ALA A N 1
ATOM 806 C CA . ALA A 1 104 ? 1.828 16.778 16.577 1.00 77.56 104 ALA A CA 1
ATOM 807 C C . ALA A 1 104 ? 1.992 16.287 18.024 1.00 77.56 104 ALA A C 1
ATOM 809 O O . ALA A 1 104 ? 3.006 16.576 18.652 1.00 77.56 104 ALA A O 1
ATOM 810 N N . VAL A 1 105 ? 1.022 15.541 18.562 1.00 74.00 105 VAL A N 1
ATOM 811 C CA . VAL A 1 105 ? 1.128 14.959 19.910 1.00 74.00 105 VAL A CA 1
ATOM 812 C C . VAL A 1 105 ? 2.157 13.824 19.946 1.00 74.00 105 VAL A C 1
ATOM 814 O O . VAL A 1 105 ? 2.694 13.516 21.007 1.00 74.00 105 VAL A O 1
ATOM 817 N N . LEU A 1 106 ? 2.435 13.202 18.798 1.00 66.62 106 LEU A N 1
ATOM 818 C CA . LEU A 1 106 ? 3.158 11.937 18.733 1.00 66.62 106 LEU A CA 1
ATOM 819 C C . LEU A 1 106 ? 4.617 12.057 18.307 1.00 66.62 106 LEU A C 1
ATOM 821 O O . LEU A 1 106 ? 5.394 11.152 18.599 1.00 66.62 106 LEU A O 1
ATOM 825 N N . VAL A 1 107 ? 5.015 13.150 17.650 1.00 58.56 107 VAL A N 1
ATOM 826 C CA . VAL A 1 107 ? 6.348 13.240 17.044 1.00 58.56 107 VAL A CA 1
ATOM 827 C C . VAL A 1 107 ? 7.060 14.534 17.421 1.00 58.56 107 VAL A C 1
ATOM 829 O O . VAL A 1 107 ? 6.470 15.608 17.543 1.00 58.56 107 VAL A O 1
ATOM 832 N N . LYS A 1 108 ? 8.379 14.386 17.596 1.00 55.94 108 LYS A N 1
ATOM 833 C CA . LYS A 1 108 ? 9.407 15.437 17.562 1.00 55.94 108 LYS A CA 1
ATOM 834 C C . LYS A 1 108 ? 9.123 16.420 16.405 1.00 55.94 108 LYS A C 1
ATOM 836 O O . LYS A 1 108 ? 8.477 16.020 15.441 1.00 55.94 108 LYS A O 1
ATOM 841 N N . PRO A 1 109 ? 9.568 17.692 16.472 1.00 53.97 109 PRO A N 1
ATOM 842 C CA . PRO A 1 109 ? 9.315 18.672 15.408 1.00 53.97 109 PRO A CA 1
ATOM 843 C C . PRO A 1 109 ? 9.539 18.036 14.037 1.00 53.97 109 PRO A C 1
ATOM 845 O O . PRO A 1 109 ? 10.578 17.394 13.871 1.00 53.97 109 PRO A O 1
ATOM 848 N N . ILE A 1 110 ? 8.545 18.163 13.137 1.00 54.91 110 ILE A N 1
ATOM 849 C CA . ILE A 1 110 ? 8.530 17.538 11.804 1.00 54.91 110 ILE A CA 1
ATOM 850 C C . ILE A 1 110 ? 9.928 17.704 11.224 1.00 54.91 110 ILE A C 1
ATOM 852 O O . ILE A 1 110 ? 10.376 18.824 10.963 1.00 54.91 110 ILE A O 1
ATOM 856 N N . GLY A 1 111 ? 10.653 16.586 11.164 1.00 58.09 111 GLY A N 1
ATOM 857 C CA . GLY A 1 111 ? 12.011 16.577 10.660 1.00 58.09 111 GLY A CA 1
ATOM 858 C C . GLY A 1 111 ? 12.006 16.999 9.199 1.00 58.09 111 GLY A C 1
ATOM 859 O O . GLY A 1 111 ? 10.959 17.085 8.556 1.00 58.09 111 GLY A O 1
ATOM 860 N N . LYS A 1 112 ? 13.192 17.244 8.649 1.00 66.62 112 LYS A N 1
ATOM 861 C CA . LYS A 1 112 ? 13.319 17.392 7.203 1.00 66.62 112 LYS A CA 1
ATOM 862 C C . LYS A 1 112 ? 12.715 16.149 6.540 1.00 66.62 112 LYS A C 1
ATOM 864 O O . LYS A 1 112 ? 13.128 15.035 6.866 1.00 66.62 112 LYS A O 1
ATOM 869 N N . LEU A 1 113 ? 11.726 16.359 5.673 1.00 71.56 113 LEU A N 1
ATOM 870 C CA . LEU A 1 113 ? 11.086 15.286 4.926 1.00 71.56 113 LEU A CA 1
ATOM 871 C C . LEU A 1 113 ? 12.142 14.566 4.086 1.00 71.56 113 LEU A C 1
ATOM 873 O O . LEU A 1 113 ? 13.144 15.149 3.662 1.00 71.56 113 LEU A O 1
ATOM 877 N N . SER A 1 114 ? 11.935 13.273 3.878 1.00 75.19 114 SER A N 1
ATOM 878 C CA . SER A 1 114 ? 12.771 12.542 2.938 1.00 75.19 114 SER A CA 1
ATOM 879 C C . SER A 1 114 ? 12.399 12.893 1.506 1.00 75.19 114 SER A C 1
ATOM 881 O O . SER A 1 114 ? 11.251 13.229 1.232 1.00 75.19 114 SER A O 1
ATOM 883 N N . LEU A 1 115 ? 13.351 12.751 0.583 1.00 78.62 115 LEU A N 1
ATOM 884 C CA . LEU A 1 115 ? 13.098 12.960 -0.841 1.00 78.62 115 LEU A CA 1
ATOM 885 C C . LEU A 1 115 ? 11.932 12.097 -1.349 1.00 78.62 115 LEU A C 1
ATOM 887 O O . LEU A 1 115 ? 11.086 12.574 -2.095 1.00 78.62 115 LEU A O 1
ATOM 891 N N . GLU A 1 116 ? 11.870 10.834 -0.928 1.00 80.12 116 GLU A N 1
ATOM 892 C CA . GLU A 1 116 ? 10.796 9.914 -1.310 1.00 80.12 116 GLU A CA 1
ATOM 893 C C . GLU A 1 116 ? 9.427 10.405 -0.819 1.00 80.12 116 GLU A C 1
ATOM 895 O O . GLU A 1 116 ? 8.459 10.406 -1.580 1.00 80.12 116 GLU A O 1
ATOM 900 N N . GLU A 1 117 ? 9.357 10.906 0.418 1.00 79.12 117 GLU A N 1
ATOM 901 C CA . GLU A 1 117 ? 8.133 11.480 0.976 1.00 79.12 117 GLU A CA 1
ATOM 902 C C . GLU A 1 117 ? 7.745 12.801 0.288 1.00 79.12 117 GLU A C 1
ATOM 904 O O . GLU A 1 117 ? 6.570 13.013 -0.011 1.00 79.12 117 GLU A O 1
ATOM 909 N N . GLU A 1 118 ? 8.711 13.681 0.006 1.00 81.06 118 GLU A N 1
ATOM 910 C CA . GLU A 1 118 ? 8.492 14.944 -0.712 1.00 81.06 118 GLU A CA 1
ATOM 911 C C . GLU A 1 118 ? 7.931 14.697 -2.116 1.00 81.06 118 GLU A C 1
ATOM 913 O O . GLU A 1 118 ? 6.904 15.272 -2.483 1.00 81.06 118 GLU A O 1
ATOM 918 N N . LEU A 1 119 ? 8.549 13.785 -2.871 1.00 84.25 119 LEU A N 1
ATOM 919 C CA . LEU A 1 119 ? 8.100 13.423 -4.214 1.00 84.25 119 LEU A CA 1
ATOM 920 C C . LEU A 1 119 ? 6.721 12.753 -4.186 1.00 84.25 119 LEU A C 1
ATOM 922 O O . LEU A 1 119 ? 5.874 13.044 -5.028 1.00 84.25 119 LEU A O 1
ATOM 926 N N . LEU A 1 120 ? 6.451 11.883 -3.208 1.00 84.06 120 LEU A N 1
ATOM 927 C CA . LEU A 1 120 ? 5.135 11.259 -3.080 1.00 84.06 120 LEU A CA 1
ATOM 928 C C . LEU A 1 120 ? 4.048 12.286 -2.713 1.00 84.06 120 LEU A C 1
ATOM 930 O O . LEU A 1 120 ? 2.932 12.203 -3.229 1.00 84.06 120 LEU A O 1
ATOM 934 N N . ARG A 1 121 ? 4.358 13.279 -1.866 1.00 85.44 121 ARG A N 1
ATOM 935 C CA . ARG A 1 121 ? 3.451 14.401 -1.549 1.00 85.44 121 ARG A CA 1
ATOM 936 C C . ARG A 1 121 ? 3.114 15.223 -2.783 1.00 85.44 121 ARG A C 1
ATOM 938 O O . ARG A 1 121 ? 1.945 15.569 -2.956 1.00 85.44 121 ARG A O 1
ATOM 945 N N . GLU A 1 122 ? 4.110 15.522 -3.614 1.00 84.69 122 GLU A N 1
ATOM 946 C CA . GLU A 1 122 ? 3.929 16.253 -4.869 1.00 84.69 122 GLU A CA 1
ATOM 947 C C . GLU A 1 122 ? 2.971 15.501 -5.802 1.00 84.69 122 GLU A C 1
ATOM 949 O O . GLU A 1 122 ? 1.944 16.052 -6.200 1.00 84.69 122 GLU A O 1
ATOM 954 N N . ARG A 1 123 ? 3.227 14.208 -6.039 1.00 88.19 123 ARG A N 1
ATOM 955 C CA . ARG A 1 123 ? 2.424 13.372 -6.949 1.00 88.19 123 ARG A CA 1
ATOM 956 C C . ARG A 1 123 ? 1.007 13.115 -6.447 1.00 88.19 123 ARG A C 1
ATOM 958 O O . ARG A 1 123 ? 0.067 13.116 -7.234 1.00 88.19 123 ARG A O 1
ATOM 965 N N . LYS A 1 124 ? 0.819 12.937 -5.132 1.00 84.94 124 LYS A N 1
ATOM 966 C CA . LYS A 1 124 ? -0.519 12.851 -4.510 1.00 84.94 124 LYS A CA 1
ATOM 967 C C . LYS A 1 124 ? -1.208 14.212 -4.379 1.00 84.94 124 LYS A C 1
ATOM 969 O O . LYS A 1 124 ? -2.353 14.270 -3.934 1.00 84.94 124 LYS A O 1
ATOM 974 N N . ARG A 1 125 ? -0.514 15.312 -4.699 1.00 82.62 125 ARG A N 1
ATOM 975 C CA . ARG A 1 125 ? -0.974 16.697 -4.499 1.00 82.62 125 ARG A CA 1
ATOM 976 C C . ARG A 1 125 ? -1.415 16.959 -3.048 1.00 82.62 125 ARG A C 1
ATOM 978 O O . ARG A 1 125 ? -2.335 17.732 -2.788 1.00 82.62 125 ARG A O 1
ATOM 985 N N . SER A 1 126 ? -0.751 16.306 -2.090 1.00 74.94 126 SER A N 1
ATOM 986 C CA . SER A 1 126 ? -1.126 16.263 -0.671 1.00 74.94 126 SER A CA 1
ATOM 987 C C . SER A 1 126 ? -0.085 16.968 0.205 1.00 74.94 126 SER A C 1
ATOM 989 O O . SER A 1 126 ? 0.624 16.357 1.008 1.00 74.94 126 SER A O 1
ATOM 991 N N . PHE A 1 127 ? -0.003 18.289 0.062 1.00 61.72 127 PHE A N 1
ATOM 992 C CA . PHE A 1 127 ? 1.046 19.105 0.682 1.00 61.72 127 PHE A CA 1
ATOM 993 C C . PHE A 1 127 ? 0.877 19.305 2.197 1.00 61.72 127 PHE A C 1
ATOM 995 O O . PHE A 1 127 ? 1.866 19.403 2.917 1.00 61.72 127 PHE A O 1
ATOM 1002 N N . THR A 1 128 ? -0.359 19.330 2.702 1.00 62.78 128 THR A N 1
ATOM 1003 C CA . THR A 1 128 ? -0.684 19.684 4.101 1.00 62.78 128 THR A CA 1
ATOM 1004 C C . THR A 1 128 ? -0.988 18.480 4.997 1.00 62.78 128 THR A C 1
ATOM 1006 O O . THR A 1 128 ? -1.266 18.644 6.192 1.00 62.78 128 THR A O 1
ATOM 1009 N N . SER A 1 129 ? -0.974 17.259 4.449 1.00 68.12 129 SER A N 1
ATOM 1010 C CA . SER A 1 129 ? -1.300 16.066 5.232 1.00 68.12 129 SER A CA 1
ATOM 1011 C C . SER A 1 129 ? -0.107 15.576 6.039 1.00 68.12 129 SER A C 1
ATOM 1013 O O . SER A 1 129 ? 0.971 15.351 5.496 1.00 68.12 129 SER A O 1
ATOM 1015 N N . ALA A 1 130 ? -0.294 15.383 7.341 1.00 67.88 130 ALA A N 1
ATOM 1016 C CA . ALA A 1 130 ? 0.659 14.651 8.170 1.00 67.88 130 ALA A CA 1
ATOM 1017 C C . ALA A 1 130 ? 0.522 13.126 7.991 1.00 67.88 130 ALA A C 1
ATOM 1019 O O . ALA A 1 130 ? 1.472 12.400 8.253 1.00 67.88 130 ALA A O 1
ATOM 1020 N N . PHE A 1 131 ? -0.626 12.655 7.496 1.00 76.12 131 PHE A N 1
ATOM 1021 C CA . PHE A 1 131 ? -0.900 11.251 7.194 1.00 76.12 131 PHE A CA 1
ATOM 1022 C C . PHE A 1 131 ? -0.782 11.036 5.681 1.00 76.12 131 PHE A C 1
ATOM 1024 O O . PHE A 1 131 ? -1.787 11.019 4.969 1.00 76.12 131 PHE A O 1
ATOM 1031 N N . LEU A 1 132 ? 0.446 10.969 5.158 1.00 78.50 132 LEU A N 1
ATOM 1032 C CA . LEU A 1 132 ? 0.666 10.756 3.718 1.00 78.50 132 LEU A CA 1
ATOM 1033 C C . LEU A 1 132 ? 0.301 9.329 3.291 1.00 78.50 132 LEU A C 1
ATOM 1035 O O . LEU A 1 132 ? -0.275 9.103 2.222 1.00 78.50 132 LEU A O 1
ATOM 1039 N N . THR A 1 133 ? 0.671 8.370 4.131 1.00 83.31 133 THR A N 1
ATOM 1040 C CA . THR A 1 133 ? 0.427 6.948 3.926 1.00 83.31 133 THR A CA 1
ATOM 1041 C C . THR A 1 133 ? -0.178 6.382 5.193 1.00 83.31 133 THR A C 1
ATOM 1043 O O . THR A 1 133 ? 0.421 6.455 6.270 1.00 83.31 133 THR A O 1
ATOM 1046 N N . TYR A 1 134 ? -1.385 5.857 5.057 1.00 89.38 134 TYR A N 1
ATOM 1047 C CA . TYR A 1 134 ? -2.131 5.264 6.143 1.00 89.38 134 TYR A CA 1
ATOM 1048 C C . TYR A 1 134 ? -2.995 4.134 5.602 1.00 89.38 134 TYR A C 1
ATOM 1050 O O . TYR A 1 134 ? -3.328 4.123 4.418 1.00 89.38 134 TYR A O 1
ATOM 1058 N N . ASP A 1 135 ? -3.391 3.248 6.498 1.00 92.75 135 ASP A N 1
ATOM 1059 C CA . ASP A 1 135 ? -4.405 2.239 6.251 1.00 92.75 135 ASP A CA 1
ATOM 1060 C C . ASP A 1 135 ? -5.244 2.024 7.515 1.00 92.75 135 ASP A C 1
ATOM 1062 O O . ASP A 1 135 ? -4.881 2.472 8.609 1.00 92.75 135 ASP A O 1
ATOM 1066 N N . PHE A 1 136 ? -6.390 1.369 7.379 1.00 91.62 136 PHE A N 1
ATOM 1067 C CA . PHE A 1 136 ? -7.290 1.091 8.484 1.00 91.62 136 PHE A CA 1
ATOM 1068 C C . PHE A 1 136 ? -7.747 -0.360 8.481 1.00 91.62 136 PHE A C 1
ATOM 1070 O O . PHE A 1 136 ? -8.278 -0.848 7.489 1.00 91.62 136 PHE A O 1
ATOM 1077 N N . SER A 1 137 ? -7.655 -1.012 9.640 1.00 91.81 137 SER A N 1
ATOM 1078 C CA . SER A 1 137 ? -8.228 -2.340 9.847 1.00 91.81 137 SER A CA 1
ATOM 1079 C C . SER A 1 137 ? -9.607 -2.240 10.512 1.00 91.81 137 SER A C 1
ATOM 1081 O O . SER A 1 137 ? -9.687 -1.877 11.692 1.00 91.81 137 SER A O 1
ATOM 1083 N N . PRO A 1 138 ? -10.705 -2.637 9.836 1.00 86.62 138 PRO A N 1
ATOM 1084 C CA . PRO A 1 138 ? -12.040 -2.677 10.442 1.00 86.62 138 PRO A CA 1
ATOM 1085 C C . PRO A 1 138 ? -12.179 -3.712 11.559 1.00 86.62 138 PRO A C 1
ATOM 1087 O O . PRO A 1 138 ? -13.061 -3.581 12.412 1.00 86.62 138 PRO A O 1
ATOM 1090 N N . ILE A 1 139 ? -11.324 -4.739 11.549 1.00 86.88 139 ILE A N 1
ATOM 1091 C CA . ILE A 1 139 ? -11.317 -5.815 12.544 1.00 86.88 139 ILE A CA 1
ATOM 1092 C C . ILE A 1 139 ? -10.674 -5.322 13.845 1.00 86.88 139 ILE A C 1
ATOM 1094 O O . ILE A 1 139 ? -11.235 -5.531 14.922 1.00 86.88 139 ILE A O 1
ATOM 1098 N N . ARG A 1 140 ? -9.533 -4.624 13.753 1.00 88.62 140 ARG A N 1
ATOM 1099 C CA . ARG A 1 140 ? -8.833 -4.052 14.920 1.00 88.62 140 ARG A CA 1
ATOM 1100 C C . ARG A 1 140 ? -9.395 -2.704 15.364 1.00 88.62 140 ARG A C 1
ATOM 1102 O O . ARG A 1 140 ? -9.135 -2.284 16.493 1.00 88.62 140 ARG A O 1
ATOM 1109 N N . ASN A 1 141 ? -10.155 -2.047 14.487 1.00 90.25 141 ASN A N 1
ATOM 1110 C CA . ASN A 1 141 ? -10.561 -0.649 14.606 1.00 90.25 141 ASN A CA 1
ATOM 1111 C C . ASN A 1 141 ? -9.345 0.259 14.872 1.00 90.25 141 ASN A C 1
ATOM 1113 O O . ASN A 1 141 ? -9.326 1.062 15.810 1.00 90.25 141 ASN A O 1
ATOM 1117 N N . SER A 1 142 ? -8.293 0.067 14.071 1.00 92.19 142 SER A N 1
ATOM 1118 C CA . SER A 1 142 ? -7.016 0.765 14.210 1.00 92.19 142 SER A CA 1
ATOM 1119 C C . SER A 1 142 ? -6.545 1.368 12.891 1.00 92.19 142 SER A C 1
ATOM 1121 O O . SER A 1 142 ? -6.737 0.803 11.815 1.00 92.19 142 SER A O 1
ATOM 1123 N N . PHE A 1 143 ? -5.917 2.536 13.000 1.00 92.88 143 PHE A N 1
ATOM 1124 C CA . PHE A 1 143 ? -5.210 3.209 11.921 1.00 92.88 143 PHE A CA 1
ATOM 1125 C C . PHE A 1 143 ? -3.733 2.853 11.992 1.00 92.88 143 PHE A C 1
ATOM 1127 O O . PHE A 1 143 ? -3.114 2.999 13.043 1.00 92.88 143 PHE A O 1
ATOM 1134 N N . LEU A 1 144 ? -3.172 2.434 10.870 1.00 93.38 144 LEU A N 1
ATOM 1135 C CA . LEU A 1 144 ? -1.738 2.334 10.652 1.00 93.38 144 LEU A CA 1
ATOM 1136 C C . LEU A 1 144 ? -1.306 3.554 9.855 1.00 93.38 144 LEU A C 1
ATOM 1138 O O . LEU A 1 144 ? -1.960 3.899 8.877 1.00 93.38 144 LEU A O 1
ATOM 1142 N N . TYR A 1 145 ? -0.234 4.223 10.250 1.00 90.94 145 TYR A N 1
ATOM 1143 C CA . TYR A 1 145 ? 0.309 5.339 9.478 1.00 90.94 145 TYR A CA 1
ATOM 1144 C C . TYR A 1 145 ? 1.792 5.515 9.762 1.00 90.94 145 TYR A C 1
ATOM 1146 O O . TYR A 1 145 ? 2.295 5.101 10.809 1.00 90.94 145 TYR A O 1
ATOM 1154 N N . SER A 1 146 ? 2.492 6.149 8.827 1.00 86.94 146 SER A N 1
ATOM 1155 C CA . SER A 1 146 ? 3.874 6.565 9.033 1.00 86.94 146 SER A CA 1
ATOM 1156 C C . SER A 1 146 ? 3.971 8.061 9.290 1.00 86.94 146 SER A C 1
ATOM 1158 O O . SER A 1 146 ? 3.178 8.863 8.790 1.00 86.94 146 SER A O 1
ATOM 1160 N N . GLN A 1 147 ? 4.956 8.440 10.096 1.00 79.69 147 GLN A N 1
ATOM 1161 C CA . GLN A 1 147 ? 5.290 9.830 10.353 1.00 79.69 147 GLN A CA 1
ATOM 1162 C C . GLN A 1 147 ? 6.787 9.942 10.652 1.00 79.69 147 GLN A C 1
ATOM 1164 O O . GLN A 1 147 ? 7.287 9.292 11.564 1.00 79.69 147 GLN A O 1
ATOM 1169 N N . CYS A 1 148 ? 7.503 10.786 9.898 1.00 76.06 148 CYS A N 1
ATOM 1170 C CA . CYS A 1 148 ? 8.936 11.057 10.103 1.00 76.06 148 CYS A CA 1
ATOM 1171 C C . CYS A 1 148 ? 9.820 9.789 10.175 1.00 76.06 148 CYS A C 1
ATOM 1173 O O . CYS A 1 148 ? 10.726 9.715 11.004 1.00 76.06 148 CYS A O 1
ATOM 1175 N N . GLY A 1 149 ? 9.554 8.792 9.324 1.00 79.62 149 GLY A N 1
ATOM 1176 C CA . GLY A 1 149 ? 10.341 7.552 9.270 1.00 79.62 149 GLY A CA 1
ATOM 1177 C C . GLY A 1 149 ? 9.981 6.491 10.319 1.00 79.62 149 GLY A C 1
ATOM 1178 O O . GLY A 1 149 ? 10.681 5.489 10.453 1.00 79.62 149 GLY A O 1
ATOM 1179 N N . GLU A 1 150 ? 8.903 6.697 11.074 1.00 85.75 150 GLU A N 1
ATOM 1180 C CA . GLU A 1 150 ? 8.418 5.770 12.099 1.00 85.75 150 GLU A CA 1
ATOM 1181 C C . GLU A 1 150 ? 6.984 5.329 11.788 1.00 85.75 150 GLU A C 1
ATOM 1183 O O . GLU A 1 150 ? 6.189 6.112 11.260 1.00 85.75 150 GLU A O 1
ATOM 1188 N N . VAL A 1 151 ? 6.664 4.068 12.091 1.00 90.31 151 VAL A N 1
ATOM 1189 C CA . VAL A 1 151 ? 5.335 3.477 11.887 1.00 90.31 151 VAL A CA 1
ATOM 1190 C C . VAL A 1 151 ? 4.585 3.421 13.208 1.00 90.31 151 VAL A C 1
ATOM 1192 O O . VAL A 1 151 ? 5.079 2.872 14.196 1.00 90.31 151 VAL A O 1
ATOM 1195 N N . PHE A 1 152 ? 3.359 3.935 13.203 1.00 90.31 152 PHE A N 1
ATOM 1196 C CA . PHE A 1 152 ? 2.482 3.981 14.361 1.00 90.31 152 PHE A CA 1
ATOM 1197 C C . PHE A 1 152 ? 1.171 3.243 14.096 1.00 90.31 152 PHE A C 1
ATOM 1199 O O . PHE A 1 152 ? 0.583 3.357 13.020 1.00 90.31 152 PHE A O 1
ATOM 1206 N N . GLU A 1 153 ? 0.676 2.554 15.122 1.00 92.81 153 GLU A N 1
ATOM 1207 C CA . GLU A 1 153 ? -0.709 2.092 15.201 1.00 92.81 153 GLU A CA 1
ATOM 1208 C C . GLU A 1 153 ? -1.477 2.971 16.194 1.00 92.81 153 GLU A C 1
ATOM 1210 O O . GLU A 1 153 ? -1.104 3.095 17.364 1.00 92.81 153 GLU A O 1
ATOM 1215 N N . PHE A 1 154 ? -2.573 3.567 15.732 1.00 92.44 154 PHE A N 1
ATOM 1216 C CA . PHE A 1 154 ? -3.556 4.250 16.561 1.00 92.44 154 PHE A CA 1
ATOM 1217 C C . PHE A 1 154 ? -4.826 3.407 16.640 1.00 92.44 154 PHE A C 1
ATOM 1219 O O . PHE A 1 154 ? -5.593 3.317 15.683 1.00 92.44 154 PHE A O 1
ATOM 1226 N N . GLN A 1 155 ? -5.059 2.805 17.799 1.00 91.75 155 GLN A N 1
ATOM 1227 C CA . GLN A 1 155 ? -6.246 2.017 18.084 1.00 91.75 155 GLN A CA 1
ATOM 1228 C C . GLN A 1 155 ? -7.255 2.849 18.876 1.00 91.75 155 GLN A C 1
ATOM 1230 O O . GLN A 1 155 ? -6.909 3.518 19.859 1.00 91.75 155 GLN A O 1
ATOM 1235 N N . GLU A 1 156 ? -8.517 2.777 18.467 1.00 90.31 156 GLU A N 1
ATOM 1236 C CA . GLU A 1 156 ? -9.621 3.441 19.147 1.00 90.31 156 GLU A CA 1
ATOM 1237 C C . GLU A 1 156 ? -10.709 2.430 19.513 1.00 90.31 156 GLU A C 1
ATOM 1239 O O . GLU A 1 156 ? -11.106 1.607 18.692 1.00 90.31 156 GLU A O 1
ATOM 1244 N N . ASP A 1 157 ? -11.249 2.545 20.725 1.00 87.31 157 ASP A N 1
ATOM 1245 C CA . ASP A 1 157 ? -12.534 1.950 21.083 1.00 87.31 157 ASP A CA 1
ATOM 1246 C C . ASP A 1 157 ? -13.575 3.062 21.338 1.00 87.31 157 ASP A C 1
ATOM 1248 O O . ASP A 1 157 ? -13.518 3.743 22.373 1.00 87.31 157 ASP A O 1
ATOM 1252 N N . PRO A 1 158 ? -14.552 3.254 20.428 1.00 84.00 158 PRO A N 1
ATOM 1253 C CA . PRO A 1 158 ? -15.612 4.245 20.588 1.00 84.00 158 PRO A CA 1
ATOM 1254 C C . PRO A 1 158 ? -16.493 4.043 21.827 1.00 84.00 158 PRO A C 1
ATOM 1256 O O . PRO A 1 158 ? -17.094 5.011 22.300 1.00 84.00 158 PRO A O 1
ATOM 1259 N N . LEU A 1 159 ? -16.596 2.810 22.337 1.00 81.88 159 LEU A N 1
ATOM 1260 C CA . LEU A 1 159 ? -17.434 2.452 23.484 1.00 81.88 159 LEU A CA 1
ATOM 1261 C C . LEU A 1 159 ? -16.718 2.733 24.803 1.00 81.88 159 LEU A C 1
ATOM 1263 O O . LEU A 1 159 ? -17.304 3.330 25.705 1.00 81.88 159 LEU A O 1
ATOM 1267 N N . ALA A 1 160 ? -15.450 2.333 24.905 1.00 80.75 160 ALA A N 1
ATOM 1268 C CA . ALA A 1 160 ? -14.642 2.560 26.100 1.00 80.75 160 ALA A CA 1
ATOM 1269 C C . ALA A 1 160 ? -14.037 3.975 26.163 1.00 80.75 160 ALA A C 1
ATOM 1271 O O . ALA A 1 160 ? -13.477 4.356 27.190 1.00 80.75 160 ALA A O 1
ATOM 1272 N N . ALA A 1 161 ? -14.124 4.749 25.071 1.00 77.75 161 ALA A N 1
ATOM 1273 C CA . ALA A 1 161 ? -13.423 6.022 24.886 1.00 77.75 161 ALA A CA 1
ATOM 1274 C C . ALA A 1 161 ? -11.901 5.911 25.119 1.00 77.75 161 ALA A C 1
ATOM 1276 O O . ALA A 1 161 ? -11.234 6.889 25.465 1.00 77.75 161 ALA A O 1
ATOM 1277 N N . VAL A 1 162 ? -11.351 4.710 24.914 1.00 79.06 162 VAL A N 1
ATOM 1278 C CA . VAL A 1 162 ? -9.924 4.424 25.041 1.00 79.06 162 VAL A CA 1
ATOM 1279 C C . VAL A 1 162 ? -9.261 4.685 23.697 1.00 79.06 162 VAL A C 1
ATOM 1281 O O . VAL A 1 162 ? -9.714 4.209 22.656 1.00 79.06 162 VAL A O 1
ATOM 1284 N N . LYS A 1 163 ? -8.172 5.450 23.736 1.00 87.25 163 LYS A N 1
ATOM 1285 C CA . LYS A 1 163 ? -7.300 5.725 22.597 1.00 87.25 163 LYS A CA 1
ATOM 1286 C C . LYS A 1 163 ? -5.903 5.248 22.960 1.00 87.25 163 LYS A C 1
ATOM 1288 O O . LYS A 1 163 ? -5.366 5.675 23.982 1.00 87.25 163 LYS A O 1
ATOM 1293 N N . LYS A 1 164 ? -5.318 4.383 22.140 1.00 89.12 164 LYS A N 1
ATOM 1294 C CA . LYS A 1 164 ? -3.957 3.880 22.329 1.00 89.12 164 LYS A CA 1
ATOM 1295 C C . LYS A 1 164 ? -3.163 4.167 21.067 1.00 89.12 164 LYS A C 1
ATOM 1297 O O . LYS A 1 164 ? -3.581 3.789 19.984 1.00 89.12 164 LYS A O 1
ATOM 1302 N N . THR A 1 165 ? -2.015 4.818 21.218 1.00 88.56 165 THR A N 1
ATOM 1303 C CA . THR A 1 165 ? -1.028 4.921 20.137 1.00 88.56 165 THR A CA 1
ATOM 1304 C C . THR A 1 165 ? 0.171 4.071 20.515 1.00 88.56 165 THR A C 1
ATOM 1306 O O . THR A 1 165 ? 0.629 4.145 21.655 1.00 88.56 165 THR A O 1
ATOM 1309 N N . SER A 1 166 ? 0.652 3.242 19.597 1.00 89.56 166 SER A N 1
ATOM 1310 C CA . SER A 1 166 ? 1.858 2.432 19.767 1.00 89.56 166 SER A CA 1
ATOM 1311 C C . SER A 1 166 ? 2.805 2.693 18.605 1.00 89.56 166 SER A C 1
ATOM 1313 O O . SER A 1 166 ? 2.372 2.728 17.457 1.00 89.56 166 SER A O 1
ATOM 1315 N N . SER A 1 167 ? 4.084 2.896 18.911 1.00 88.75 167 SER A N 1
ATOM 1316 C CA . SER A 1 167 ? 5.144 2.824 17.905 1.00 88.75 167 SER A CA 1
ATOM 1317 C C . SER A 1 167 ? 5.414 1.352 17.623 1.00 88.75 167 SER A C 1
ATOM 1319 O O . SER A 1 167 ? 5.652 0.587 18.561 1.00 88.75 167 SER A O 1
ATOM 1321 N N . LEU A 1 168 ? 5.302 0.956 16.358 1.00 88.12 168 LEU A N 1
ATOM 1322 C CA . LEU A 1 168 ? 5.515 -0.425 15.931 1.00 88.12 168 LEU A CA 1
ATOM 1323 C C . LEU A 1 168 ? 6.944 -0.643 15.449 1.00 88.12 168 LEU A C 1
ATOM 1325 O O . LEU A 1 168 ? 7.539 -1.684 15.712 1.00 88.12 168 LEU A O 1
ATOM 1329 N N . LEU A 1 169 ? 7.490 0.335 14.728 1.00 83.88 169 LEU A N 1
ATOM 1330 C CA . LEU A 1 169 ? 8.771 0.187 14.060 1.00 83.88 169 LEU A CA 1
ATOM 1331 C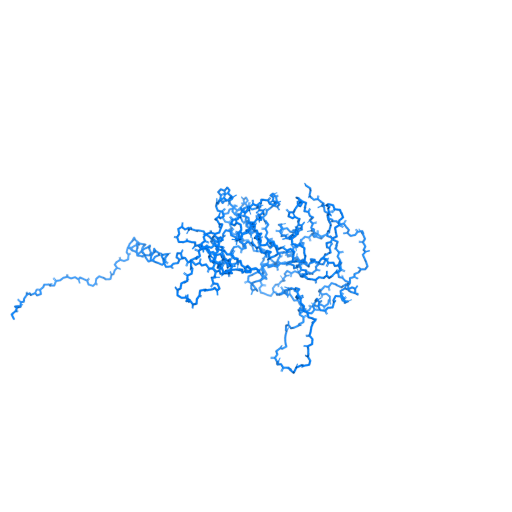 C . LEU A 1 169 ? 9.425 1.546 13.844 1.00 83.88 169 LEU A C 1
ATOM 1333 O O . LEU A 1 169 ? 8.790 2.477 13.349 1.00 83.88 169 LEU A O 1
ATOM 1337 N N . SER A 1 170 ? 10.712 1.635 14.169 1.00 80.19 170 SER A N 1
ATOM 1338 C CA . SER A 1 170 ? 11.522 2.839 13.999 1.00 80.19 170 SER A CA 1
ATOM 1339 C C . SER A 1 170 ? 12.841 2.488 13.313 1.00 80.19 170 SER A C 1
ATOM 1341 O O . SER A 1 170 ? 13.407 1.422 13.551 1.00 80.19 170 SER A O 1
ATOM 1343 N N . GLY A 1 171 ? 13.347 3.387 12.467 1.00 73.94 171 GLY A N 1
ATOM 1344 C CA . GLY A 1 171 ? 14.684 3.266 11.877 1.00 73.94 171 GLY A CA 1
ATOM 1345 C C . GLY A 1 171 ? 14.790 2.430 10.596 1.00 73.94 171 GLY A C 1
ATOM 1346 O O . GLY A 1 171 ? 15.902 2.205 10.129 1.00 73.94 171 GLY A O 1
ATOM 1347 N N . THR A 1 172 ? 13.680 2.015 9.983 1.00 71.81 172 THR A N 1
ATOM 1348 C CA . THR A 1 172 ? 13.676 1.289 8.694 1.00 71.81 172 THR A CA 1
ATOM 1349 C C . THR A 1 172 ? 13.754 2.190 7.459 1.00 71.81 172 THR A C 1
ATOM 1351 O O . THR A 1 172 ? 13.632 1.706 6.339 1.00 71.81 172 THR A O 1
ATOM 1354 N N . GLY A 1 173 ? 13.960 3.495 7.636 1.00 78.00 173 GLY A N 1
ATOM 1355 C CA . GLY A 1 173 ? 13.936 4.481 6.555 1.00 78.00 173 GLY A CA 1
ATOM 1356 C C . GLY A 1 173 ? 12.621 5.253 6.541 1.00 78.00 173 GLY A C 1
ATOM 1357 O O . GLY A 1 173 ? 12.107 5.591 7.601 1.00 78.00 173 GLY A O 1
ATOM 1358 N N . ASN A 1 174 ? 12.094 5.556 5.353 1.00 83.38 174 ASN A N 1
ATOM 1359 C CA . ASN A 1 174 ? 10.853 6.318 5.184 1.00 83.38 174 ASN A CA 1
ATOM 1360 C C . ASN A 1 174 ? 9.766 5.396 4.633 1.00 83.38 174 ASN A C 1
ATOM 1362 O O . ASN A 1 174 ? 9.674 5.236 3.419 1.00 83.38 174 ASN A O 1
ATOM 1366 N N . PRO A 1 175 ? 8.990 4.736 5.507 1.00 89.06 175 PRO A N 1
ATOM 1367 C CA . PRO A 1 175 ? 8.026 3.753 5.064 1.00 89.06 175 PRO A CA 1
ATOM 1368 C C . PRO A 1 175 ? 6.850 4.421 4.348 1.00 89.06 175 PRO A C 1
ATOM 1370 O O . PRO A 1 175 ? 6.227 5.350 4.875 1.00 89.06 175 PRO A O 1
ATOM 1373 N N . ILE A 1 176 ? 6.536 3.901 3.165 1.00 89.00 176 ILE A N 1
ATOM 1374 C CA . ILE A 1 176 ? 5.392 4.277 2.333 1.00 89.00 176 ILE A CA 1
ATOM 1375 C C . ILE A 1 176 ? 4.522 3.044 2.043 1.00 89.00 176 ILE A C 1
ATOM 1377 O O . ILE A 1 176 ? 4.911 1.914 2.339 1.00 89.00 176 ILE A O 1
ATOM 1381 N N . ASN A 1 177 ? 3.335 3.258 1.462 1.00 89.62 177 ASN A N 1
ATOM 1382 C CA . ASN A 1 177 ? 2.405 2.193 1.054 1.00 89.62 177 ASN A CA 1
ATOM 1383 C C . ASN A 1 177 ? 2.120 1.165 2.167 1.00 89.62 177 ASN A C 1
ATOM 1385 O O . ASN A 1 177 ? 2.217 -0.042 1.954 1.00 89.62 177 ASN A O 1
ATOM 1389 N N . LEU A 1 178 ? 1.813 1.656 3.371 1.00 93.75 178 LEU A N 1
ATOM 1390 C CA . LEU A 1 178 ? 1.432 0.809 4.499 1.00 93.75 178 LEU A CA 1
ATOM 1391 C C . LEU A 1 178 ? 0.080 0.146 4.222 1.00 93.75 178 LEU A C 1
ATOM 1393 O O . LEU A 1 178 ? -0.847 0.832 3.802 1.00 93.75 178 LEU A O 1
ATOM 1397 N N . LEU A 1 179 ? -0.023 -1.158 4.479 1.00 94.62 179 LEU A N 1
ATOM 1398 C CA . LEU A 1 179 ? -1.228 -1.942 4.215 1.00 94.62 179 LEU A CA 1
ATOM 1399 C C . LEU A 1 179 ? -1.386 -3.064 5.249 1.00 94.62 179 LEU A C 1
ATOM 1401 O O . LEU A 1 179 ? -0.545 -3.966 5.328 1.00 94.62 179 LEU A O 1
ATOM 1405 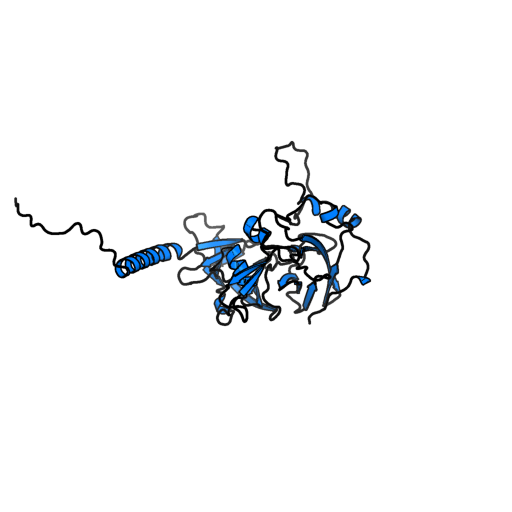N N . TYR A 1 180 ? -2.467 -3.039 6.025 1.00 94.75 180 TYR A N 1
ATOM 1406 C CA . TYR A 1 180 ? -2.854 -4.156 6.879 1.00 94.75 180 TYR A CA 1
ATOM 1407 C C . TYR A 1 180 ? -3.164 -5.389 6.044 1.00 94.75 180 TYR A C 1
ATOM 1409 O O . TYR A 1 180 ? -3.710 -5.305 4.945 1.00 94.75 180 TYR A O 1
ATOM 1417 N N . CYS A 1 181 ? -2.858 -6.556 6.601 1.00 93.88 181 CYS A N 1
ATOM 1418 C CA . CYS A 1 181 ? -3.357 -7.796 6.045 1.00 93.88 181 CYS A CA 1
ATOM 1419 C C . CYS A 1 181 ? -4.850 -7.957 6.416 1.00 93.88 181 CYS A C 1
ATOM 1421 O O . CYS A 1 181 ? -5.171 -8.030 7.606 1.00 93.88 181 CYS A O 1
ATOM 1423 N N . PRO A 1 182 ? -5.768 -8.005 5.434 1.00 89.50 182 PRO A N 1
ATOM 1424 C CA . PRO A 1 182 ? -7.203 -8.196 5.665 1.00 89.50 182 PRO A CA 1
ATOM 1425 C C . PRO A 1 182 ? -7.529 -9.549 6.317 1.00 89.50 182 PRO A C 1
ATOM 1427 O O . PRO A 1 182 ? -8.293 -9.586 7.279 1.00 89.50 182 PRO A O 1
ATOM 1430 N N . ASP A 1 183 ? -6.897 -10.630 5.849 1.00 86.06 183 ASP A N 1
ATOM 1431 C CA . ASP A 1 183 ? -7.074 -12.000 6.355 1.00 86.06 183 ASP A CA 1
ATOM 1432 C C . ASP A 1 183 ? -6.522 -12.163 7.786 1.00 86.06 183 ASP A C 1
ATOM 1434 O O . ASP A 1 183 ? -7.161 -12.732 8.673 1.00 86.06 183 ASP A O 1
ATOM 1438 N N . LYS A 1 184 ? -5.342 -11.584 8.053 1.00 91.38 184 LYS A N 1
ATOM 1439 C CA . LYS A 1 184 ? -4.666 -11.638 9.359 1.00 91.38 184 LYS A CA 1
ATOM 1440 C C . LYS A 1 184 ? -4.251 -10.246 9.844 1.00 91.38 184 LYS A C 1
ATOM 1442 O O . LYS A 1 184 ? -3.090 -9.868 9.687 1.00 91.38 184 LYS A O 1
ATOM 1447 N N . PRO A 1 185 ? -5.140 -9.501 10.523 1.00 90.44 185 PRO A N 1
ATOM 1448 C CA . PRO A 1 185 ? -4.906 -8.104 10.907 1.00 90.44 185 PRO A CA 1
ATOM 1449 C C . PRO A 1 185 ? -3.732 -7.857 11.857 1.00 90.44 185 PRO A C 1
ATOM 1451 O O . PRO A 1 185 ? -3.345 -6.709 12.061 1.00 90.44 185 PRO A O 1
ATOM 1454 N N . SER A 1 186 ? -3.177 -8.900 12.481 1.00 92.44 186 SER A N 1
ATOM 1455 C CA . SER A 1 186 ? -1.933 -8.787 13.243 1.00 92.44 186 SER A CA 1
ATOM 1456 C C . SER A 1 186 ? -0.737 -8.454 12.347 1.00 92.44 186 SER A C 1
ATOM 1458 O O . SER A 1 186 ? 0.246 -7.938 12.866 1.00 92.44 186 SER A O 1
ATOM 1460 N N . TYR A 1 187 ? -0.821 -8.677 11.034 1.00 94.88 187 TYR A N 1
ATOM 1461 C CA . TYR A 1 187 ? 0.230 -8.383 10.064 1.00 94.88 187 TYR A CA 1
ATOM 1462 C C . TYR A 1 187 ? -0.048 -7.121 9.250 1.00 94.88 187 TYR A C 1
ATOM 1464 O O . TYR A 1 187 ? -1.193 -6.787 8.944 1.00 94.88 187 TYR A O 1
ATOM 1472 N N . PHE A 1 188 ? 1.023 -6.460 8.823 1.00 95.75 188 PHE A N 1
ATOM 1473 C CA . PHE A 1 188 ? 0.983 -5.388 7.835 1.00 95.75 188 PHE A CA 1
ATOM 1474 C C . PHE A 1 188 ? 2.204 -5.446 6.914 1.00 95.75 188 PHE A C 1
ATOM 1476 O O . PHE A 1 188 ? 3.250 -5.984 7.278 1.00 95.75 188 PHE A O 1
ATOM 1483 N N . ALA A 1 189 ? 2.064 -4.889 5.716 1.00 96.31 189 ALA A N 1
ATOM 1484 C CA . ALA A 1 189 ? 3.144 -4.679 4.765 1.00 96.31 189 ALA A CA 1
ATOM 1485 C C . ALA A 1 189 ? 3.448 -3.184 4.626 1.00 96.31 189 ALA A C 1
ATOM 1487 O O . ALA A 1 189 ? 2.579 -2.339 4.834 1.00 96.31 189 ALA A O 1
ATOM 1488 N N . MET A 1 190 ? 4.683 -2.858 4.265 1.00 95.19 190 MET A N 1
ATOM 1489 C CA . MET A 1 190 ? 5.117 -1.507 3.920 1.00 95.19 190 MET A CA 1
ATOM 1490 C C . MET A 1 190 ? 6.284 -1.571 2.935 1.00 95.19 190 MET A C 1
ATOM 1492 O O . MET A 1 190 ? 6.996 -2.573 2.868 1.00 95.19 190 MET A O 1
ATOM 1496 N N . VAL A 1 191 ? 6.524 -0.484 2.213 1.00 93.62 191 VAL A N 1
ATOM 1497 C CA . VAL A 1 191 ? 7.722 -0.311 1.384 1.00 93.62 191 VAL A CA 1
ATOM 1498 C C . VAL A 1 191 ? 8.664 0.636 2.097 1.00 93.62 191 VAL A C 1
ATOM 1500 O O . VAL A 1 191 ? 8.226 1.676 2.581 1.00 93.62 191 VAL A O 1
ATOM 1503 N N . ALA A 1 192 ? 9.950 0.310 2.141 1.00 91.38 192 ALA A N 1
ATOM 1504 C CA . ALA A 1 192 ? 10.974 1.258 2.557 1.00 91.38 192 ALA A CA 1
ATOM 1505 C C . ALA A 1 192 ? 12.203 1.117 1.653 1.00 91.38 192 ALA A C 1
ATOM 1507 O O . ALA A 1 192 ? 12.806 0.045 1.558 1.00 91.38 192 ALA A O 1
ATOM 1508 N N . GLY A 1 193 ? 12.570 2.205 0.970 1.00 89.75 193 GLY A N 1
ATOM 1509 C CA . GLY A 1 193 ? 13.616 2.171 -0.048 1.00 89.75 193 GLY A CA 1
ATOM 1510 C C . GLY A 1 193 ? 13.212 1.284 -1.228 1.00 89.75 193 GLY A C 1
ATOM 1511 O O . GLY A 1 193 ? 12.180 1.502 -1.850 1.00 89.75 193 GLY A O 1
ATOM 1512 N N . SER A 1 194 ? 14.026 0.275 -1.550 1.00 91.44 194 SER A N 1
ATOM 1513 C CA . SER A 1 194 ? 13.754 -0.659 -2.654 1.00 91.44 194 SER A CA 1
ATOM 1514 C C . SER A 1 194 ? 13.142 -1.993 -2.207 1.00 91.44 194 SER A C 1
ATOM 1516 O O . SER A 1 194 ? 13.078 -2.935 -3.000 1.00 91.44 194 SER A O 1
ATOM 1518 N N . GLU A 1 195 ? 12.759 -2.106 -0.935 1.00 94.75 195 GLU A N 1
ATOM 1519 C CA . GLU A 1 195 ? 12.409 -3.364 -0.275 1.00 94.75 195 GLU A CA 1
ATOM 1520 C C . GLU A 1 195 ? 10.996 -3.312 0.315 1.00 94.75 195 GLU A C 1
ATOM 1522 O O . GLU A 1 195 ? 10.507 -2.258 0.729 1.00 94.75 195 GLU A O 1
ATOM 1527 N N . VAL A 1 196 ? 10.362 -4.481 0.402 1.00 96.06 196 VAL A N 1
ATOM 1528 C CA . VAL A 1 196 ? 9.068 -4.650 1.070 1.00 96.06 196 VAL A CA 1
ATOM 1529 C C . VAL A 1 196 ? 9.294 -5.290 2.429 1.00 96.06 196 VAL A C 1
ATOM 1531 O O . VAL A 1 196 ? 9.963 -6.315 2.542 1.00 96.06 196 VAL A O 1
ATOM 1534 N N . PHE A 1 197 ? 8.716 -4.709 3.468 1.00 95.56 197 PHE A N 1
ATOM 1535 C CA . PHE A 1 197 ? 8.730 -5.247 4.819 1.00 95.56 197 PHE A CA 1
ATOM 1536 C C . PHE A 1 197 ? 7.345 -5.779 5.146 1.00 95.56 197 PHE A C 1
ATOM 1538 O O . PHE A 1 197 ? 6.351 -5.088 4.948 1.00 95.56 197 PHE A O 1
ATOM 1545 N N . VAL A 1 198 ? 7.293 -6.996 5.674 1.00 96.19 198 VAL A N 1
ATOM 1546 C CA . VAL A 1 198 ? 6.099 -7.569 6.290 1.00 96.19 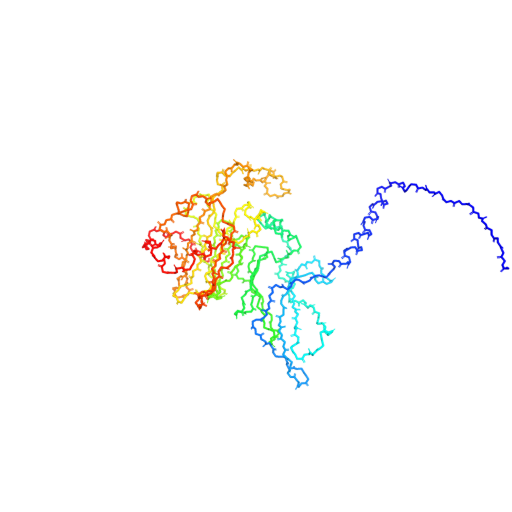198 VAL A CA 1
ATOM 1547 C C . VAL A 1 198 ? 6.380 -7.664 7.775 1.00 96.19 198 VAL A C 1
ATOM 1549 O O . VAL A 1 198 ? 7.380 -8.252 8.173 1.00 96.19 198 VAL A O 1
ATOM 1552 N N . CYS A 1 199 ? 5.523 -7.074 8.589 1.00 95.06 199 CYS A N 1
ATOM 1553 C CA . CYS A 1 199 ? 5.703 -6.947 10.025 1.00 95.06 199 CYS A CA 1
ATOM 1554 C C . CYS A 1 199 ? 4.471 -7.472 10.751 1.00 95.06 199 CYS A C 1
ATOM 1556 O O . CYS A 1 199 ? 3.365 -7.460 10.210 1.00 95.06 199 CYS A O 1
ATOM 1558 N N . ASN A 1 200 ? 4.666 -7.915 11.986 1.00 93.38 200 ASN A N 1
ATOM 1559 C CA . ASN A 1 200 ? 3.577 -8.213 12.902 1.00 93.38 200 ASN A CA 1
ATOM 1560 C C . ASN A 1 200 ? 3.425 -7.042 13.895 1.00 93.38 200 ASN A C 1
ATOM 1562 O O . ASN A 1 200 ? 4.377 -6.330 14.191 1.00 93.38 200 ASN A O 1
ATOM 1566 N N . THR A 1 201 ? 2.208 -6.772 14.351 1.00 91.00 201 THR A N 1
ATOM 1567 C CA . THR A 1 201 ? 1.891 -5.685 15.295 1.00 91.00 201 THR A CA 1
ATOM 1568 C C . THR A 1 201 ? 2.049 -6.120 16.752 1.00 91.00 201 THR A C 1
ATOM 1570 O O . THR A 1 201 ? 2.213 -5.287 17.640 1.00 91.00 201 THR A O 1
ATOM 1573 N N . GLU A 1 202 ? 1.978 -7.424 17.007 1.00 88.12 202 GLU A N 1
ATOM 1574 C CA . GLU A 1 202 ? 2.042 -8.049 18.328 1.00 88.12 202 GLU A CA 1
ATOM 1575 C C . GLU A 1 202 ? 3.459 -8.524 18.655 1.00 88.12 202 GLU A C 1
ATOM 1577 O O . GLU A 1 202 ? 3.882 -8.438 19.810 1.00 88.1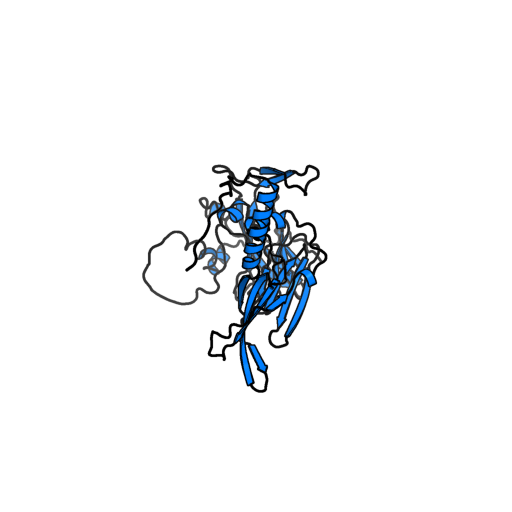2 202 GLU A O 1
ATOM 1582 N N . SER A 1 203 ? 4.211 -8.973 17.645 1.00 83.31 203 SER A N 1
ATOM 1583 C CA . SER A 1 203 ? 5.649 -9.209 17.751 1.00 83.31 203 SER A CA 1
ATOM 1584 C C . SER A 1 203 ? 6.414 -8.094 17.048 1.00 83.31 203 SER A C 1
ATOM 1586 O O . SER A 1 203 ? 6.069 -7.700 15.944 1.00 83.31 203 SER A O 1
ATOM 1588 N N . SER A 1 204 ? 7.499 -7.600 17.645 1.00 78.31 204 SER A N 1
ATOM 1589 C CA . SER A 1 204 ? 8.372 -6.577 17.038 1.00 78.31 204 SER A CA 1
ATOM 1590 C C . SER A 1 204 ? 9.147 -7.079 15.806 1.00 78.31 204 SER A C 1
ATOM 1592 O O . SER A 1 204 ? 10.136 -6.473 15.405 1.00 78.31 204 SER A O 1
ATOM 1594 N N . PHE A 1 205 ? 8.765 -8.233 15.257 1.00 87.50 205 PHE A N 1
ATOM 1595 C CA . PHE A 1 205 ? 9.484 -8.932 14.210 1.00 87.50 205 PHE A CA 1
ATOM 1596 C C . PHE A 1 205 ? 8.980 -8.507 12.828 1.00 87.50 205 PHE A C 1
ATOM 1598 O O . PHE A 1 205 ? 7.774 -8.483 12.558 1.00 87.50 205 PHE A O 1
ATOM 1605 N N . CYS A 1 206 ? 9.931 -8.243 11.933 1.00 92.25 206 CYS A N 1
ATOM 1606 C CA . CYS A 1 206 ? 9.676 -7.936 10.534 1.00 92.25 206 CYS A CA 1
ATOM 1607 C C . CYS A 1 206 ? 10.511 -8.840 9.625 1.00 92.25 206 CYS A C 1
ATOM 1609 O O . CYS A 1 206 ? 11.718 -9.013 9.804 1.00 92.25 206 CYS A O 1
ATOM 1611 N N . PHE A 1 207 ? 9.872 -9.367 8.590 1.00 94.12 207 PHE A N 1
ATOM 1612 C CA . PHE A 1 207 ? 10.525 -10.054 7.491 1.00 94.12 2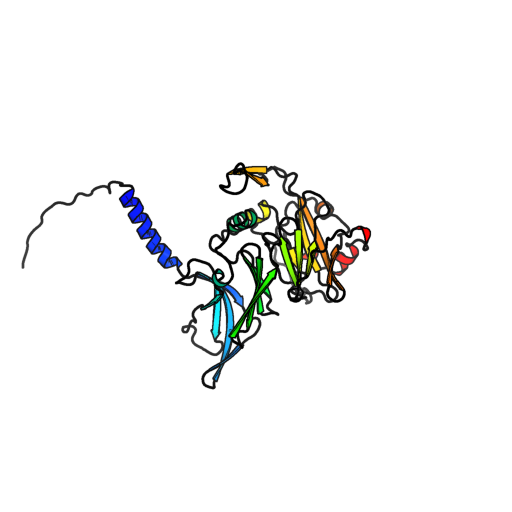07 PHE A CA 1
ATOM 1613 C C . PHE A 1 207 ? 10.713 -9.090 6.320 1.00 94.12 207 PHE A C 1
ATOM 1615 O O . PHE A 1 207 ? 9.775 -8.401 5.919 1.00 94.12 207 PHE A O 1
ATOM 1622 N N . THR A 1 208 ? 11.907 -9.064 5.728 1.00 95.25 208 THR A N 1
ATOM 1623 C CA . THR A 1 208 ? 12.175 -8.228 4.554 1.00 95.25 208 THR A CA 1
ATOM 1624 C C . THR A 1 208 ? 12.223 -9.052 3.273 1.00 95.25 208 THR A C 1
ATOM 1626 O O . THR A 1 208 ? 13.019 -9.983 3.135 1.00 95.25 208 THR A O 1
ATOM 1629 N N . ILE A 1 209 ? 11.411 -8.649 2.304 1.00 95.75 209 ILE A N 1
ATOM 1630 C CA . ILE A 1 209 ? 11.418 -9.127 0.929 1.00 95.75 209 ILE A CA 1
ATOM 1631 C C . ILE A 1 209 ? 12.313 -8.193 0.110 1.00 95.75 209 ILE A C 1
ATOM 1633 O O . ILE A 1 209 ? 11.999 -7.016 -0.089 1.00 95.75 209 ILE A O 1
ATOM 1637 N N . ARG A 1 210 ? 13.429 -8.736 -0.384 1.00 94.81 210 ARG A N 1
ATOM 1638 C CA . ARG A 1 210 ? 14.431 -7.989 -1.150 1.00 94.81 210 ARG A CA 1
ATOM 1639 C C . ARG A 1 210 ? 14.415 -8.364 -2.631 1.00 94.81 210 ARG A C 1
ATOM 1641 O O . ARG A 1 210 ? 14.226 -9.542 -2.955 1.00 94.81 210 ARG A O 1
ATOM 1648 N N . PRO A 1 211 ? 14.683 -7.404 -3.530 1.00 93.44 211 PRO A N 1
ATOM 1649 C CA . PRO A 1 211 ? 15.004 -7.709 -4.914 1.00 93.44 211 PRO A CA 1
ATOM 1650 C C . PRO A 1 211 ? 16.222 -8.637 -5.008 1.00 93.44 211 PRO A C 1
ATOM 1652 O O . PRO A 1 211 ? 17.259 -8.396 -4.391 1.00 93.44 211 PRO A O 1
ATOM 1655 N N . THR A 1 212 ? 16.103 -9.719 -5.778 1.00 88.69 212 THR A N 1
ATOM 1656 C CA . THR A 1 212 ? 17.202 -10.681 -5.992 1.00 88.69 212 THR A CA 1
ATOM 1657 C C . THR A 1 212 ? 18.211 -10.199 -7.031 1.00 88.69 212 THR A C 1
ATOM 1659 O O . THR A 1 212 ? 19.353 -10.655 -7.048 1.00 88.69 212 THR A O 1
ATOM 1662 N N . GLU A 1 213 ? 17.779 -9.295 -7.907 1.00 88.62 213 GLU A N 1
ATOM 1663 C CA . GLU A 1 213 ? 18.548 -8.721 -9.006 1.00 88.62 213 GLU A CA 1
ATOM 1664 C C . GLU A 1 213 ? 18.792 -7.231 -8.746 1.00 88.62 213 GLU A C 1
ATOM 1666 O O . GLU A 1 213 ? 17.929 -6.532 -8.213 1.00 88.62 213 GLU A O 1
ATOM 1671 N N . SER A 1 214 ? 19.962 -6.727 -9.141 1.00 89.31 214 SER A N 1
ATOM 1672 C CA . SER A 1 214 ? 20.285 -5.302 -9.029 1.00 89.31 214 SER A CA 1
ATOM 1673 C C . SER A 1 214 ? 19.370 -4.442 -9.904 1.00 89.31 214 SER A C 1
ATOM 1675 O O . SER A 1 214 ? 18.992 -4.869 -10.993 1.00 89.31 214 SER A O 1
ATOM 1677 N N . GLY A 1 215 ? 19.069 -3.221 -9.455 1.00 91.44 215 GLY A N 1
ATOM 1678 C CA . GLY A 1 215 ? 18.274 -2.243 -10.213 1.00 91.44 215 GLY A CA 1
ATOM 1679 C C . GLY A 1 215 ? 16.759 -2.435 -10.114 1.00 91.44 215 GLY A C 1
ATOM 1680 O O . GLY A 1 215 ? 16.000 -1.579 -10.564 1.00 91.44 215 GLY A O 1
ATOM 1681 N N . TRP A 1 216 ? 16.307 -3.530 -9.495 1.00 94.81 216 TRP A N 1
ATOM 1682 C CA . TRP A 1 216 ? 14.896 -3.752 -9.210 1.00 94.81 216 TRP A CA 1
ATOM 1683 C C . TRP A 1 216 ? 14.484 -3.127 -7.874 1.00 94.81 216 TRP A C 1
ATOM 1685 O O . TRP A 1 216 ? 15.206 -3.224 -6.885 1.00 94.81 216 TRP A O 1
ATOM 1695 N N . THR A 1 217 ? 13.286 -2.556 -7.849 1.00 94.81 217 THR A N 1
ATOM 1696 C CA . THR A 1 217 ? 12.606 -1.992 -6.679 1.00 94.81 217 THR A CA 1
ATOM 1697 C C . THR A 1 217 ? 11.273 -2.699 -6.506 1.00 94.81 217 THR A C 1
ATOM 1699 O O . THR A 1 217 ? 10.565 -2.926 -7.487 1.00 94.81 217 THR A O 1
ATOM 1702 N N . TYR A 1 218 ? 10.937 -3.089 -5.278 1.00 96.12 218 TYR A N 1
ATOM 1703 C CA . TYR A 1 218 ? 9.702 -3.814 -4.979 1.00 96.12 218 TYR A CA 1
ATOM 1704 C C . TYR A 1 218 ? 8.688 -2.923 -4.255 1.00 96.12 218 TYR A C 1
ATOM 1706 O O . TYR A 1 218 ? 9.052 -2.138 -3.386 1.00 96.12 218 TYR A O 1
ATOM 1714 N N . GLY A 1 219 ? 7.409 -3.061 -4.604 1.00 95.00 219 GLY A N 1
ATOM 1715 C CA . GLY A 1 219 ? 6.279 -2.415 -3.931 1.00 95.00 219 GLY A CA 1
ATOM 1716 C C . GLY A 1 219 ? 6.054 -0.933 -4.255 1.00 95.00 219 GLY A C 1
ATOM 1717 O O . GLY A 1 219 ? 5.027 -0.377 -3.857 1.00 95.00 219 GLY A O 1
ATOM 1718 N N . SER A 1 220 ? 6.975 -0.298 -4.987 1.00 93.00 220 SER A N 1
ATOM 1719 C CA . SER A 1 220 ? 6.899 1.111 -5.387 1.00 93.00 220 SER A CA 1
ATOM 1720 C C . SER A 1 220 ? 6.735 1.231 -6.909 1.00 93.00 220 SER A C 1
ATOM 1722 O O . SER A 1 220 ? 7.660 0.865 -7.641 1.00 93.00 220 SER A O 1
ATOM 1724 N N . PRO A 1 221 ? 5.583 1.722 -7.407 1.00 93.19 221 PRO A N 1
ATOM 1725 C CA . PRO A 1 221 ? 5.367 1.927 -8.838 1.00 93.19 221 PRO A CA 1
ATOM 1726 C C . PRO A 1 221 ? 6.307 3.002 -9.410 1.00 93.19 221 PRO A C 1
ATOM 1728 O O . PRO A 1 221 ? 6.643 3.951 -8.696 1.00 93.19 221 PRO A O 1
ATOM 1731 N N . PRO A 1 222 ? 6.698 2.933 -10.696 1.00 92.69 222 PRO A N 1
ATOM 1732 C CA . PRO A 1 222 ? 7.605 3.906 -11.299 1.00 92.69 222 PRO A CA 1
ATOM 1733 C C . PRO A 1 222 ? 6.926 5.270 -11.481 1.00 92.69 222 PRO A C 1
ATOM 1735 O O . PRO A 1 222 ? 5.697 5.376 -11.478 1.00 92.69 222 PRO A O 1
ATOM 1738 N N . PHE A 1 223 ? 7.730 6.316 -11.702 1.00 91.31 223 PHE A N 1
ATOM 1739 C CA . PHE A 1 223 ? 7.266 7.711 -11.791 1.00 91.31 223 PHE A CA 1
ATOM 1740 C C . PHE A 1 223 ? 6.025 7.895 -12.680 1.00 91.31 223 PHE A C 1
ATOM 1742 O O . PHE A 1 223 ? 5.034 8.474 -12.241 1.00 91.31 223 PHE A O 1
ATOM 1749 N N . VAL A 1 224 ? 6.055 7.354 -13.904 1.00 92.44 224 VAL A N 1
ATOM 1750 C CA . VAL A 1 224 ? 4.969 7.509 -14.888 1.00 92.44 224 VAL A CA 1
ATOM 1751 C C . VAL A 1 224 ? 3.642 6.918 -14.404 1.00 92.44 224 VAL A C 1
ATOM 1753 O O . VAL A 1 224 ? 2.582 7.456 -14.700 1.00 92.44 224 VAL A O 1
ATOM 1756 N N . ILE A 1 225 ? 3.683 5.840 -13.616 1.00 92.75 225 ILE A N 1
ATOM 1757 C CA . ILE A 1 225 ? 2.479 5.211 -13.062 1.00 92.75 225 ILE A CA 1
ATOM 1758 C C . ILE A 1 225 ? 1.840 6.096 -11.991 1.00 92.75 225 ILE A C 1
ATOM 1760 O O . ILE A 1 225 ? 0.617 6.222 -11.936 1.00 92.75 225 ILE A O 1
ATOM 1764 N N . GLN A 1 226 ? 2.666 6.737 -11.169 1.00 91.94 226 GLN A N 1
ATOM 1765 C CA . GLN A 1 226 ? 2.186 7.633 -10.124 1.00 91.94 226 GLN A CA 1
ATOM 1766 C C . GLN A 1 226 ? 1.641 8.946 -10.705 1.00 91.94 226 GLN A C 1
ATOM 1768 O O . GLN A 1 226 ? 0.604 9.418 -10.249 1.00 91.94 226 GLN A O 1
ATOM 1773 N N . GLU A 1 227 ? 2.326 9.521 -11.699 1.00 89.94 227 GLU A N 1
ATOM 1774 C CA . GLU A 1 227 ? 1.992 10.839 -12.260 1.00 89.94 227 GLU A CA 1
ATOM 1775 C C . GLU A 1 227 ? 0.827 10.783 -13.261 1.00 89.94 227 GLU A C 1
ATOM 1777 O O . GLU A 1 227 ? -0.099 11.585 -13.173 1.00 89.94 227 GLU A O 1
ATOM 1782 N N . GLU A 1 228 ? 0.842 9.822 -14.191 1.00 91.38 228 GLU A N 1
ATOM 1783 C CA . GLU A 1 228 ? -0.108 9.790 -15.316 1.00 91.38 228 GLU A CA 1
ATOM 1784 C C . GLU A 1 228 ? -1.327 8.898 -15.052 1.00 91.38 228 GLU A C 1
ATOM 1786 O O . GLU A 1 228 ? -2.390 9.094 -15.641 1.00 91.38 228 GLU A O 1
ATOM 1791 N N . PHE A 1 229 ? -1.184 7.898 -14.177 1.00 91.19 229 PHE A N 1
ATOM 1792 C CA . PHE A 1 229 ? -2.237 6.916 -13.896 1.00 91.19 229 PHE A CA 1
ATOM 1793 C C . PHE A 1 229 ? -2.782 6.992 -12.467 1.00 91.19 229 PHE A C 1
ATOM 1795 O O . PHE A 1 229 ? -3.684 6.223 -12.129 1.00 91.19 229 PHE A O 1
ATOM 1802 N N . GLU A 1 230 ? -2.252 7.902 -11.643 1.00 89.88 230 GLU A N 1
ATOM 1803 C CA . GLU A 1 230 ? -2.674 8.132 -10.254 1.00 89.88 230 GLU A CA 1
ATOM 1804 C C . GLU A 1 230 ? -2.690 6.838 -9.406 1.00 89.88 230 GLU A C 1
ATOM 1806 O O . GLU A 1 230 ? -3.493 6.689 -8.482 1.00 89.88 230 GLU A O 1
ATOM 1811 N N . ARG A 1 231 ? -1.800 5.876 -9.713 1.00 91.25 231 ARG A N 1
ATOM 1812 C CA . ARG A 1 231 ? -1.599 4.659 -8.911 1.00 91.25 231 ARG A CA 1
ATOM 1813 C C . ARG A 1 231 ? -0.319 4.777 -8.096 1.00 91.25 231 ARG A C 1
ATOM 1815 O O . ARG A 1 231 ? 0.777 4.840 -8.644 1.00 91.25 231 ARG A O 1
ATOM 1822 N N . TYR A 1 232 ? -0.468 4.724 -6.777 1.00 90.75 232 TYR A N 1
ATOM 1823 C CA . TYR A 1 232 ? 0.648 4.825 -5.833 1.00 90.75 232 TYR A CA 1
ATOM 1824 C C . TYR A 1 232 ? 0.983 3.486 -5.172 1.00 90.75 232 TYR A C 1
ATOM 1826 O O . TYR A 1 232 ? 2.112 3.298 -4.728 1.00 90.75 232 TYR A O 1
ATOM 1834 N N . ASP A 1 233 ? 0.034 2.549 -5.143 1.00 90.75 233 ASP A N 1
ATOM 1835 C CA . ASP A 1 233 ? 0.187 1.238 -4.513 1.00 90.75 233 ASP A CA 1
ATOM 1836 C C . ASP A 1 233 ? 0.893 0.262 -5.453 1.00 90.75 233 ASP A C 1
ATOM 1838 O O . ASP A 1 233 ? 0.497 0.140 -6.611 1.00 90.75 233 ASP A O 1
ATOM 1842 N N . GLY A 1 234 ? 1.902 -0.457 -4.957 1.00 93.31 234 GLY A N 1
ATOM 1843 C CA . GLY A 1 234 ? 2.600 -1.535 -5.674 1.00 93.31 234 GLY A CA 1
ATOM 1844 C C . GLY A 1 234 ? 2.553 -2.881 -4.943 1.00 93.31 234 GLY A C 1
ATOM 1845 O O . GLY A 1 234 ? 3.357 -3.767 -5.228 1.00 93.31 234 GLY A O 1
ATOM 1846 N N . MET A 1 235 ? 1.664 -3.029 -3.958 1.00 94.56 235 MET A N 1
ATOM 1847 C CA . MET A 1 235 ? 1.501 -4.249 -3.166 1.00 94.56 235 MET A CA 1
ATOM 1848 C C . MET A 1 235 ? 0.026 -4.487 -2.864 1.00 94.56 235 MET A C 1
ATOM 1850 O O . MET A 1 235 ? -0.707 -3.535 -2.605 1.00 94.56 235 MET A O 1
ATOM 1854 N N . TRP A 1 236 ? -0.392 -5.752 -2.851 1.00 93.38 236 TRP A N 1
ATOM 1855 C CA . TRP A 1 236 ? -1.783 -6.140 -2.626 1.00 93.38 236 TRP A CA 1
ATOM 1856 C C . TRP A 1 236 ? -1.849 -7.434 -1.820 1.00 93.38 236 TRP A C 1
ATOM 1858 O O . TRP A 1 236 ? -1.369 -8.477 -2.270 1.00 93.38 236 TRP A O 1
ATOM 1868 N N . TRP A 1 237 ? -2.453 -7.382 -0.634 1.00 91.88 237 TRP A N 1
ATOM 1869 C CA . TRP A 1 237 ? -2.831 -8.599 0.082 1.00 91.88 237 TRP A CA 1
ATOM 1870 C C . TRP A 1 237 ? -4.014 -9.273 -0.616 1.00 91.88 237 TRP A C 1
ATOM 1872 O O . TRP A 1 237 ? -4.899 -8.608 -1.155 1.00 91.88 237 TRP A O 1
ATOM 1882 N N . CYS A 1 238 ? -4.044 -10.602 -0.595 1.00 87.50 238 CYS A N 1
ATOM 1883 C CA . CYS A 1 238 ? -5.249 -11.349 -0.931 1.00 87.50 238 CYS A CA 1
ATOM 1884 C C . CYS A 1 238 ? -6.224 -11.275 0.260 1.00 87.50 238 CYS A C 1
ATOM 1886 O O . CYS A 1 238 ? -5.807 -11.596 1.374 1.00 87.50 238 CYS A O 1
ATOM 1888 N N . PRO A 1 239 ? -7.482 -10.843 0.060 1.00 78.50 239 PRO A N 1
ATOM 1889 C CA . PRO A 1 239 ? -8.404 -10.526 1.144 1.00 78.50 239 PRO A CA 1
ATOM 1890 C C . PRO A 1 239 ? -8.918 -11.745 1.898 1.00 78.50 239 PRO A C 1
ATOM 1892 O O . PRO A 1 239 ? -9.040 -11.705 3.117 1.00 78.50 239 PRO A O 1
ATOM 1895 N N . SER A 1 240 ? -9.172 -12.829 1.173 1.00 73.38 240 SER A N 1
ATOM 1896 C CA . SER A 1 240 ? -9.647 -14.092 1.713 1.00 73.38 240 SER A CA 1
ATOM 1897 C C . SER A 1 240 ? -9.023 -15.227 0.912 1.00 73.38 240 SER A C 1
ATOM 1899 O O . SER A 1 240 ? -9.060 -15.227 -0.320 1.00 73.38 240 SER A O 1
ATOM 1901 N N . ASN A 1 241 ? -8.391 -16.168 1.604 1.00 64.12 241 ASN A N 1
ATOM 1902 C CA . ASN A 1 241 ? -7.973 -17.441 1.037 1.00 64.12 241 ASN A CA 1
ATOM 1903 C C . ASN A 1 241 ? -7.891 -18.460 2.176 1.00 64.12 241 ASN A C 1
ATOM 1905 O O . ASN A 1 241 ? -6.997 -18.374 3.016 1.00 64.12 241 ASN A O 1
ATOM 1909 N N . ASP A 1 242 ? -8.808 -19.430 2.170 1.00 63.62 242 ASP A N 1
ATOM 1910 C CA . ASP A 1 242 ? -8.992 -20.420 3.242 1.00 63.62 242 ASP A CA 1
ATOM 1911 C C . ASP A 1 242 ? -7.722 -21.215 3.597 1.00 63.62 242 ASP A C 1
ATOM 1913 O O . ASP A 1 242 ? -7.611 -21.755 4.698 1.00 63.62 242 ASP A O 1
ATOM 1917 N N . GLU A 1 243 ? -6.752 -21.316 2.681 1.00 75.81 243 GLU A N 1
ATOM 1918 C CA . GLU A 1 243 ? -5.538 -22.105 2.904 1.00 75.81 243 GLU A CA 1
ATOM 1919 C C . GLU A 1 243 ? -4.302 -21.269 3.254 1.00 75.81 243 GLU A C 1
ATOM 1921 O O . GLU A 1 243 ? -3.419 -21.756 3.968 1.00 75.81 243 GLU A O 1
ATOM 1926 N N . ARG A 1 244 ? -4.160 -20.062 2.686 1.00 84.81 244 ARG A N 1
ATOM 1927 C CA . ARG A 1 244 ? -2.895 -19.306 2.717 1.00 84.81 244 ARG A CA 1
ATOM 1928 C C . ARG A 1 244 ? -3.104 -17.803 2.600 1.00 84.81 244 ARG A C 1
ATOM 1930 O O . ARG A 1 244 ? -3.654 -17.326 1.615 1.00 84.81 244 ARG A O 1
ATOM 1937 N N . THR A 1 245 ? -2.478 -17.052 3.495 1.00 89.69 245 THR A N 1
ATOM 1938 C CA . THR A 1 245 ? -2.357 -15.597 3.379 1.00 89.69 245 THR A CA 1
ATOM 1939 C C . THR A 1 245 ? -1.311 -15.237 2.312 1.00 89.69 245 THR A C 1
ATOM 1941 O O . THR A 1 245 ? -0.144 -15.633 2.412 1.00 89.69 245 THR A O 1
ATOM 1944 N N . LEU A 1 246 ? -1.722 -14.499 1.277 1.00 91.75 246 LEU A N 1
ATOM 1945 C CA . LEU A 1 246 ? -0.894 -14.171 0.109 1.00 91.75 246 LEU A CA 1
ATOM 1946 C C . LEU A 1 246 ? -0.643 -12.667 -0.016 1.00 91.75 246 LEU A C 1
ATOM 1948 O O . LEU A 1 246 ? -1.562 -11.870 0.162 1.00 91.75 246 LEU A O 1
ATOM 1952 N N . LEU A 1 247 ? 0.573 -12.300 -0.418 1.00 92.81 247 LEU A N 1
ATOM 1953 C CA . LEU A 1 247 ? 0.969 -10.936 -0.762 1.00 92.81 247 LEU A CA 1
ATOM 1954 C C . LEU A 1 247 ? 1.483 -10.892 -2.203 1.00 92.81 247 LEU A C 1
ATOM 1956 O O . LEU A 1 247 ? 2.472 -11.546 -2.540 1.00 92.81 247 LEU A O 1
ATOM 1960 N N . LEU A 1 248 ? 0.829 -10.100 -3.047 1.00 93.31 248 LEU A N 1
ATOM 1961 C CA . LEU A 1 248 ? 1.301 -9.776 -4.385 1.00 93.31 248 LEU A CA 1
ATOM 1962 C C . LEU A 1 248 ? 2.124 -8.488 -4.333 1.00 93.31 248 LEU A C 1
ATOM 1964 O O . LEU A 1 248 ? 1.691 -7.491 -3.760 1.00 93.31 248 LEU A O 1
ATOM 1968 N N . VAL A 1 249 ? 3.300 -8.504 -4.949 1.00 95.12 249 VAL A N 1
ATOM 1969 C CA . VAL A 1 249 ? 4.239 -7.381 -4.977 1.00 95.12 249 VAL A CA 1
ATOM 1970 C C . VAL A 1 249 ? 4.605 -7.073 -6.422 1.00 95.12 249 VAL A C 1
ATOM 1972 O O . VAL A 1 249 ? 5.021 -7.955 -7.175 1.00 95.12 249 VAL A O 1
ATOM 1975 N N . GLU A 1 250 ? 4.471 -5.813 -6.813 1.00 94.69 250 GLU A N 1
ATOM 1976 C CA . GLU A 1 250 ? 5.025 -5.302 -8.059 1.00 94.69 250 GLU A CA 1
ATOM 1977 C C . GLU A 1 250 ? 6.539 -5.134 -7.927 1.00 94.69 250 GLU A C 1
ATOM 1979 O O . GLU A 1 250 ? 7.042 -4.567 -6.959 1.00 94.69 250 GLU A O 1
ATOM 1984 N N . ALA A 1 251 ? 7.266 -5.630 -8.919 1.00 95.25 251 ALA A N 1
ATOM 1985 C CA . ALA A 1 251 ? 8.689 -5.412 -9.088 1.00 95.25 251 ALA A CA 1
ATOM 1986 C C . ALA A 1 251 ? 8.901 -4.504 -10.299 1.00 95.25 251 ALA A C 1
ATOM 1988 O O . ALA A 1 251 ? 8.392 -4.804 -11.379 1.00 95.25 251 ALA A O 1
ATOM 1989 N N . CYS A 1 252 ? 9.685 -3.442 -10.147 1.00 95.25 252 CYS A N 1
ATOM 1990 C CA . CYS A 1 252 ? 9.982 -2.486 -11.211 1.00 95.25 252 CYS A CA 1
ATOM 1991 C C . CYS A 1 252 ? 11.490 -2.344 -11.418 1.00 95.25 252 CYS A C 1
ATOM 1993 O O . CYS A 1 252 ? 12.238 -2.362 -10.447 1.00 95.25 252 CYS A O 1
ATOM 1995 N N . ASN A 1 253 ? 11.942 -2.176 -12.661 1.00 95.06 253 ASN A N 1
ATOM 1996 C CA . ASN A 1 253 ? 13.330 -1.851 -12.994 1.00 95.06 253 ASN A CA 1
ATOM 1997 C C . ASN A 1 253 ? 13.366 -0.623 -13.914 1.00 95.06 253 ASN A C 1
ATOM 1999 O O . ASN A 1 253 ? 12.765 -0.621 -14.991 1.00 95.06 253 ASN A O 1
ATOM 2003 N N . GLU A 1 254 ? 14.088 0.412 -13.486 1.00 94.56 254 GLU A N 1
ATOM 2004 C CA . GLU A 1 254 ? 14.199 1.693 -14.192 1.00 94.56 254 GLU A CA 1
ATOM 2005 C C . GLU A 1 254 ? 15.579 1.912 -14.845 1.00 94.56 254 GLU A C 1
ATOM 2007 O O . GLU A 1 254 ? 15.888 3.019 -15.280 1.00 94.56 254 GLU A O 1
ATOM 2012 N N . ASP A 1 255 ? 16.431 0.886 -14.942 1.00 94.62 255 ASP A N 1
ATOM 2013 C CA . ASP A 1 255 ? 17.818 1.040 -15.412 1.00 94.62 255 ASP A CA 1
ATOM 2014 C C . ASP A 1 255 ? 17.907 1.550 -16.858 1.00 94.62 255 ASP A C 1
ATOM 2016 O O . ASP A 1 255 ? 18.823 2.295 -17.210 1.00 94.62 255 ASP A O 1
ATOM 2020 N N . ALA A 1 256 ? 16.945 1.159 -17.698 1.00 94.44 256 ALA A N 1
ATOM 2021 C CA . ALA A 1 256 ? 16.861 1.579 -19.096 1.00 94.44 256 ALA A CA 1
ATOM 2022 C C . ALA A 1 256 ? 16.152 2.933 -19.291 1.00 94.44 256 ALA A C 1
ATOM 2024 O O . ALA A 1 256 ? 16.112 3.445 -20.413 1.00 94.44 256 ALA A O 1
ATOM 2025 N N . VAL A 1 257 ? 15.583 3.505 -18.226 1.00 95.94 257 VAL A N 1
ATOM 2026 C CA . VAL A 1 257 ? 14.845 4.769 -18.280 1.00 95.94 257 VAL A CA 1
ATOM 2027 C C . VAL A 1 257 ? 15.833 5.930 -18.268 1.00 95.94 257 VAL A C 1
ATOM 2029 O O . VAL A 1 257 ? 16.823 5.945 -17.530 1.00 95.94 257 VAL A O 1
ATOM 2032 N N . GLN A 1 258 ? 15.572 6.935 -19.102 1.00 94.31 258 GLN A N 1
ATOM 2033 C CA . GLN A 1 258 ? 16.386 8.147 -19.119 1.00 94.31 258 GLN A CA 1
ATOM 2034 C C . GLN A 1 258 ? 16.273 8.886 -17.780 1.00 94.31 258 GLN A C 1
ATOM 2036 O O . GLN A 1 258 ? 15.216 8.905 -17.157 1.00 94.31 258 GLN A O 1
ATOM 2041 N N . LYS A 1 259 ? 17.367 9.508 -17.329 1.00 92.62 259 LYS A N 1
ATOM 2042 C CA . LYS A 1 259 ? 17.401 10.243 -16.058 1.00 92.62 259 LYS A CA 1
ATOM 2043 C C . LYS A 1 259 ? 17.514 11.737 -16.312 1.00 92.62 259 LYS A C 1
ATOM 2045 O O . LYS A 1 259 ? 18.430 12.177 -17.007 1.00 92.62 259 LYS A O 1
ATOM 2050 N N . VAL A 1 260 ? 16.622 12.513 -15.709 1.00 91.25 260 VAL A N 1
ATOM 2051 C CA . VAL A 1 260 ? 16.697 13.975 -15.681 1.00 91.25 260 VAL A CA 1
ATOM 2052 C C . VAL A 1 260 ? 17.391 14.420 -14.398 1.00 91.25 260 VAL A C 1
ATOM 2054 O O . VAL A 1 260 ? 17.238 13.798 -13.349 1.00 91.25 260 VAL A O 1
ATOM 2057 N N . THR A 1 261 ? 18.194 15.481 -14.484 1.00 89.31 261 THR A N 1
ATOM 2058 C CA . THR A 1 261 ? 18.828 16.091 -13.311 1.00 89.31 261 THR A CA 1
ATOM 2059 C C . THR A 1 261 ? 18.036 17.323 -12.904 1.00 89.31 261 THR A C 1
ATOM 2061 O O . THR A 1 261 ? 17.899 18.251 -13.699 1.00 89.31 261 THR A O 1
ATOM 2064 N N . ILE A 1 262 ? 17.519 17.328 -11.679 1.00 82.88 262 ILE A N 1
ATOM 2065 C CA . ILE A 1 262 ? 16.710 18.414 -11.125 1.00 82.88 262 ILE A CA 1
ATOM 2066 C C . ILE A 1 262 ? 17.458 19.020 -9.939 1.00 82.88 262 ILE A C 1
ATOM 2068 O O . ILE A 1 262 ? 18.004 18.306 -9.100 1.00 82.88 262 ILE A O 1
ATOM 2072 N N . GLY A 1 263 ? 17.496 20.351 -9.874 1.00 75.88 263 GLY A N 1
ATOM 2073 C CA . GLY A 1 263 ? 18.002 21.072 -8.710 1.00 75.88 263 GLY A CA 1
ATOM 2074 C C . GLY A 1 263 ? 16.966 21.064 -7.594 1.00 75.88 263 GLY A C 1
ATOM 2075 O O . GLY A 1 263 ? 16.147 21.977 -7.513 1.00 75.88 263 GLY A O 1
ATOM 2076 N N . LEU A 1 264 ? 16.985 20.031 -6.754 1.00 66.00 264 LEU A N 1
ATOM 2077 C CA . LEU A 1 264 ? 16.179 19.975 -5.539 1.00 66.00 264 LEU A CA 1
ATOM 2078 C C . LEU A 1 264 ? 17.020 20.570 -4.412 1.00 66.00 264 LEU A C 1
ATOM 2080 O O . LEU A 1 264 ? 18.061 20.025 -4.050 1.00 66.00 264 LEU A O 1
ATOM 2084 N N . GLY A 1 265 ? 16.595 21.729 -3.906 1.00 55.97 265 GLY A N 1
ATOM 2085 C CA . GLY A 1 265 ? 17.363 22.624 -3.033 1.00 55.97 265 GLY A CA 1
ATOM 2086 C C . GLY A 1 265 ? 17.742 22.091 -1.644 1.00 55.97 265 GLY A C 1
ATOM 2087 O O . GLY A 1 265 ? 17.730 22.866 -0.691 1.00 55.97 265 GLY A O 1
ATOM 2088 N N . GLY A 1 266 ? 18.098 20.812 -1.483 1.00 52.81 266 GLY A N 1
ATOM 2089 C CA . GLY A 1 266 ? 18.483 20.301 -0.175 1.00 52.81 266 GLY A CA 1
ATOM 2090 C C . GLY A 1 266 ? 19.126 18.921 -0.021 1.00 52.81 266 GLY A C 1
ATOM 2091 O O . GLY A 1 266 ? 19.511 18.666 1.115 1.00 52.81 266 GLY A O 1
ATOM 2092 N N . CYS A 1 267 ? 19.265 18.020 -1.003 1.00 53.56 267 CYS A N 1
ATOM 2093 C CA . CYS A 1 267 ? 19.531 16.600 -0.654 1.00 53.56 267 CYS A CA 1
ATOM 2094 C C . CYS A 1 267 ? 20.865 15.964 -1.087 1.00 53.56 267 CYS A C 1
ATOM 2096 O O . CYS A 1 267 ? 21.278 15.001 -0.441 1.00 53.56 267 CYS A O 1
ATOM 2098 N N . SER A 1 268 ? 21.621 16.523 -2.034 1.00 53.56 268 SER A N 1
ATOM 2099 C CA . SER A 1 268 ? 22.945 15.988 -2.404 1.00 53.56 268 SER A CA 1
ATOM 2100 C C . SER A 1 268 ? 24.067 17.008 -2.182 1.00 53.56 268 SER A C 1
ATOM 2102 O O . SER A 1 268 ? 23.814 18.209 -2.090 1.00 53.56 268 SER A O 1
ATOM 2104 N N . SER A 1 269 ? 25.325 16.556 -2.088 1.00 58.19 269 SER A N 1
ATOM 2105 C CA . SER A 1 269 ? 26.492 17.442 -1.898 1.00 58.19 269 SER A CA 1
ATOM 2106 C C . SER A 1 269 ? 26.672 18.478 -3.018 1.00 58.19 269 SER A C 1
ATOM 2108 O O . SER A 1 269 ? 27.424 19.430 -2.840 1.00 58.19 269 SER A O 1
ATOM 2110 N N . ASP A 1 270 ? 25.987 18.280 -4.149 1.00 66.25 270 ASP A N 1
ATOM 2111 C CA . ASP A 1 270 ? 25.933 19.188 -5.301 1.00 66.25 270 ASP A CA 1
ATOM 2112 C C . ASP A 1 270 ? 24.538 19.836 -5.481 1.00 66.25 270 ASP A C 1
ATOM 2114 O O . ASP A 1 270 ? 24.316 20.618 -6.396 1.00 66.25 270 ASP A O 1
ATOM 2118 N N . GLY A 1 271 ? 23.558 19.508 -4.625 1.00 66.44 271 GLY A N 1
ATOM 2119 C CA . GLY A 1 271 ? 22.171 19.989 -4.724 1.00 66.44 271 GLY A CA 1
ATOM 2120 C C . GLY A 1 271 ? 21.400 19.490 -5.956 1.00 66.44 271 GLY A C 1
ATOM 2121 O O . GLY A 1 271 ? 20.330 20.010 -6.268 1.00 66.44 271 GLY A O 1
ATOM 2122 N N . LEU A 1 272 ? 21.945 18.505 -6.671 1.00 72.75 272 LEU A N 1
ATOM 2123 C CA . LEU A 1 272 ? 21.376 17.915 -7.878 1.00 72.75 272 LEU A CA 1
ATOM 2124 C C . LEU A 1 272 ? 20.876 16.495 -7.595 1.00 72.75 272 LEU A C 1
ATOM 2126 O O . LEU A 1 272 ? 21.613 15.668 -7.055 1.00 72.75 272 LEU A O 1
ATOM 2130 N N . GLU A 1 273 ? 19.641 16.215 -7.994 1.00 79.06 273 GLU A N 1
ATOM 2131 C CA . GLU A 1 273 ? 18.980 14.914 -7.878 1.00 79.06 273 GLU A CA 1
ATOM 2132 C C . GLU A 1 273 ? 18.733 14.334 -9.270 1.00 79.06 273 GLU A C 1
ATOM 2134 O O . GLU A 1 273 ? 18.383 15.061 -10.202 1.00 79.06 273 GLU A O 1
ATOM 2139 N N . ARG A 1 274 ? 18.939 13.023 -9.433 1.00 85.06 274 ARG A N 1
ATOM 2140 C CA . ARG A 1 274 ? 18.729 12.325 -10.712 1.00 85.06 274 ARG A CA 1
ATOM 2141 C C . ARG A 1 274 ? 17.508 11.434 -10.615 1.00 85.06 274 ARG A C 1
ATOM 2143 O O . ARG A 1 274 ? 17.542 10.428 -9.916 1.00 85.06 274 ARG A O 1
ATOM 2150 N N . ILE A 1 275 ? 16.470 11.779 -11.363 1.00 87.38 275 ILE A N 1
ATOM 2151 C CA . ILE A 1 275 ? 15.174 11.103 -11.315 1.00 87.38 275 ILE A CA 1
ATOM 2152 C C . ILE A 1 275 ? 14.919 10.418 -12.658 1.00 87.38 275 ILE A C 1
ATOM 2154 O O . ILE A 1 275 ? 15.198 10.991 -13.714 1.00 87.38 275 ILE A O 1
ATOM 2158 N N . SER A 1 276 ? 14.415 9.186 -12.617 1.00 91.81 276 SER A N 1
ATOM 2159 C CA . SER A 1 276 ? 13.967 8.442 -13.797 1.00 91.81 276 SER A CA 1
ATOM 2160 C C . SER A 1 276 ? 12.772 9.161 -14.437 1.00 91.81 276 SER A C 1
ATOM 2162 O O . SER A 1 276 ? 11.756 9.380 -13.781 1.00 91.81 276 SER A O 1
ATOM 2164 N N . TYR A 1 277 ? 12.895 9.550 -15.707 1.00 93.06 277 TYR A N 1
ATOM 2165 C CA . TYR A 1 277 ? 11.865 10.275 -16.452 1.00 93.06 277 TYR A CA 1
ATOM 2166 C C . TYR A 1 277 ? 11.741 9.716 -17.881 1.00 93.06 277 TYR A C 1
ATOM 2168 O O . TYR A 1 277 ? 12.577 10.018 -18.741 1.00 93.06 277 TYR A O 1
ATOM 2176 N N . PRO A 1 278 ? 10.721 8.885 -18.158 1.00 92.88 278 PRO A N 1
ATOM 2177 C CA . PRO A 1 278 ? 10.502 8.332 -19.488 1.00 92.88 278 PRO A CA 1
ATOM 2178 C C . PRO A 1 278 ? 9.883 9.392 -20.410 1.00 92.88 278 PRO A C 1
ATOM 2180 O O . PRO A 1 278 ? 8.691 9.681 -20.354 1.00 92.88 278 PRO A O 1
ATOM 2183 N N . TYR A 1 279 ? 10.694 9.980 -21.291 1.00 92.94 279 TYR A N 1
ATOM 2184 C CA . TYR A 1 279 ? 10.191 10.857 -22.350 1.00 92.94 279 TYR A CA 1
ATOM 2185 C C . TYR A 1 279 ? 9.300 10.087 -23.331 1.00 92.94 279 TYR A C 1
ATOM 2187 O O . TYR A 1 279 ? 9.518 8.900 -23.589 1.00 92.94 279 TYR A O 1
ATOM 2195 N N . ALA A 1 280 ? 8.350 10.784 -23.955 1.00 93.62 280 ALA A N 1
ATOM 2196 C CA . ALA A 1 280 ? 7.512 10.205 -24.999 1.00 93.62 280 ALA A CA 1
ATOM 2197 C C . ALA A 1 280 ? 8.365 9.571 -26.117 1.00 93.62 280 ALA A C 1
ATOM 2199 O O . ALA A 1 280 ? 9.250 10.212 -26.685 1.00 93.62 280 ALA A O 1
ATOM 2200 N N . GLY A 1 281 ? 8.091 8.299 -26.422 1.00 93.12 281 GLY A N 1
ATOM 2201 C CA . GLY A 1 281 ? 8.830 7.511 -27.416 1.00 93.12 281 GLY A CA 1
ATOM 2202 C C . GLY A 1 281 ? 10.161 6.922 -26.929 1.00 93.12 281 GLY A C 1
ATOM 2203 O O . GLY A 1 281 ? 10.847 6.272 -27.715 1.00 93.12 281 GLY A O 1
ATOM 2204 N N . SER A 1 282 ? 10.536 7.136 -25.664 1.00 94.38 282 SER A N 1
ATOM 2205 C CA . SER A 1 282 ? 11.688 6.484 -25.031 1.00 94.38 282 SER A CA 1
ATOM 2206 C C . SER A 1 282 ? 11.279 5.230 -24.249 1.00 94.38 282 SER A C 1
ATOM 2208 O O . SER A 1 282 ? 10.098 4.914 -24.133 1.00 94.38 282 SER A O 1
ATOM 2210 N N . THR A 1 283 ? 12.266 4.489 -23.743 1.00 94.75 283 THR A N 1
ATOM 2211 C CA . THR A 1 283 ? 12.042 3.250 -22.992 1.00 94.75 283 THR A CA 1
ATOM 2212 C C . THR A 1 283 ? 11.403 3.525 -21.631 1.00 94.75 283 THR A C 1
ATOM 2214 O O . THR A 1 283 ? 11.917 4.326 -20.849 1.00 94.75 283 THR A O 1
ATOM 2217 N N . ASN A 1 284 ? 10.319 2.810 -21.333 1.00 94.12 284 ASN A N 1
ATOM 2218 C CA . ASN A 1 284 ? 9.673 2.807 -20.025 1.00 94.12 284 ASN A CA 1
ATOM 2219 C C . ASN A 1 284 ? 10.344 1.855 -19.028 1.00 94.12 284 ASN A C 1
ATOM 2221 O O . ASN A 1 284 ? 11.140 0.988 -19.396 1.00 94.12 284 ASN A O 1
ATOM 2225 N N . ALA A 1 285 ? 9.997 2.019 -17.750 1.00 94.44 285 ALA A N 1
ATOM 2226 C CA . ALA A 1 285 ? 10.388 1.084 -16.705 1.00 94.44 285 ALA A CA 1
ATOM 2227 C C . ALA A 1 285 ? 9.819 -0.311 -16.998 1.00 94.44 285 ALA A C 1
ATOM 2229 O O . ALA A 1 285 ? 8.671 -0.457 -17.422 1.00 94.44 285 ALA A O 1
ATOM 2230 N N . LEU A 1 286 ? 10.615 -1.344 -16.745 1.00 93.56 286 LEU A N 1
ATOM 2231 C CA . LEU A 1 286 ? 10.130 -2.716 -16.782 1.00 93.56 286 LEU A CA 1
ATOM 2232 C C . LEU A 1 286 ? 9.335 -2.991 -15.510 1.00 93.56 286 LEU A C 1
ATOM 2234 O O . LEU A 1 286 ? 9.736 -2.561 -14.431 1.00 93.56 286 LEU A O 1
ATOM 2238 N N . TRP A 1 287 ? 8.256 -3.759 -15.622 1.00 92.38 287 TRP A N 1
ATOM 2239 C CA . TRP A 1 287 ? 7.483 -4.227 -14.476 1.00 92.38 287 TRP A CA 1
ATOM 2240 C C . TRP A 1 287 ? 7.295 -5.744 -14.530 1.00 92.38 287 TRP A C 1
ATOM 2242 O O . TRP A 1 287 ? 7.354 -6.373 -15.591 1.00 92.38 287 TRP A O 1
ATOM 2252 N N . ASN A 1 288 ? 7.107 -6.342 -13.360 1.00 91.25 288 ASN A N 1
ATOM 2253 C CA . ASN A 1 288 ? 6.765 -7.743 -13.181 1.00 91.25 288 ASN A CA 1
ATOM 2254 C C . ASN A 1 288 ? 5.994 -7.910 -11.864 1.00 91.25 288 ASN A C 1
ATOM 2256 O O . ASN A 1 288 ? 5.981 -7.009 -11.028 1.00 91.25 288 ASN A O 1
ATOM 2260 N N . LEU A 1 289 ? 5.377 -9.068 -11.656 1.00 91.50 289 LEU A N 1
ATOM 2261 C CA . LEU A 1 289 ? 4.689 -9.396 -10.411 1.00 91.50 289 LEU A CA 1
ATOM 2262 C C . LEU A 1 289 ? 5.399 -10.546 -9.698 1.00 91.50 289 LEU A C 1
ATOM 2264 O O . LEU A 1 289 ? 5.908 -11.481 -10.323 1.00 91.50 289 LEU A O 1
ATOM 2268 N N . LYS A 1 290 ? 5.428 -10.476 -8.370 1.00 91.94 290 LYS A N 1
ATOM 2269 C CA . LYS A 1 290 ? 5.981 -11.491 -7.472 1.00 91.94 290 LYS A CA 1
ATOM 2270 C C . LYS A 1 290 ? 4.915 -11.860 -6.448 1.00 91.94 290 LYS A C 1
ATOM 2272 O O . LYS A 1 290 ? 4.286 -10.974 -5.878 1.00 91.94 290 LYS A O 1
ATOM 2277 N N . LEU A 1 291 ? 4.705 -13.152 -6.228 1.00 91.44 291 LEU A N 1
ATOM 2278 C CA . LEU A 1 291 ? 3.736 -13.654 -5.260 1.00 91.44 291 LEU A CA 1
ATOM 2279 C C . LEU A 1 291 ? 4.479 -14.234 -4.060 1.00 91.44 291 LEU A C 1
ATOM 2281 O O . LEU A 1 291 ? 5.441 -14.980 -4.232 1.00 91.44 291 LEU A O 1
ATOM 2285 N N . TYR A 1 292 ? 4.012 -13.914 -2.859 1.00 93.25 292 TYR A N 1
ATOM 2286 C CA . TYR A 1 292 ? 4.557 -14.437 -1.617 1.00 93.25 292 TYR A CA 1
ATOM 2287 C C . TYR A 1 292 ? 3.461 -15.054 -0.753 1.00 93.25 292 TYR A C 1
ATOM 2289 O O . TYR A 1 292 ? 2.348 -14.536 -0.685 1.00 93.25 292 TYR A O 1
ATOM 2297 N N . VAL A 1 293 ? 3.794 -16.142 -0.064 1.00 92.25 293 VAL A N 1
ATOM 2298 C CA . VAL A 1 293 ? 2.954 -16.775 0.959 1.00 92.25 293 VAL A CA 1
ATOM 2299 C C . VAL A 1 293 ? 3.521 -16.443 2.332 1.00 92.25 293 VAL A C 1
ATOM 2301 O O . VAL A 1 293 ? 4.707 -16.665 2.574 1.00 92.25 293 VAL A O 1
ATOM 2304 N N . LEU A 1 294 ? 2.675 -15.979 3.246 1.00 93.00 294 LEU A N 1
ATOM 2305 C CA . LEU A 1 294 ? 3.029 -15.873 4.658 1.00 93.00 294 LEU A CA 1
ATOM 2306 C C . LEU A 1 294 ? 3.022 -17.270 5.294 1.00 93.00 294 LEU A C 1
ATOM 2308 O O . LEU A 1 294 ? 2.002 -17.962 5.276 1.00 93.00 294 LEU A O 1
ATOM 2312 N N . GLN A 1 295 ? 4.149 -17.678 5.876 1.00 92.69 295 GLN A N 1
ATOM 2313 C CA . GLN A 1 295 ? 4.278 -18.933 6.611 1.00 92.69 295 GLN A CA 1
ATOM 2314 C C . GLN A 1 295 ? 4.672 -18.654 8.062 1.00 92.69 295 GLN A C 1
ATOM 2316 O O . GLN A 1 295 ? 5.758 -18.153 8.345 1.00 92.69 295 GLN A O 1
ATOM 2321 N N . GLU A 1 296 ? 3.786 -19.002 8.987 1.00 91.62 296 GLU A N 1
ATOM 2322 C CA . GLU A 1 296 ? 4.007 -18.858 10.427 1.00 91.62 296 GLU A CA 1
ATOM 2323 C C . GLU A 1 296 ? 4.758 -20.077 10.979 1.00 91.62 296 GLU A C 1
ATOM 2325 O O . GLU A 1 296 ? 4.448 -21.223 10.638 1.00 91.62 296 GLU A O 1
ATOM 2330 N N . GLN A 1 297 ? 5.758 -19.837 11.828 1.00 87.44 297 GLN A N 1
ATOM 2331 C CA . GLN A 1 297 ? 6.578 -20.864 12.473 1.00 87.44 297 GLN A CA 1
ATOM 2332 C C . GLN A 1 297 ? 6.766 -20.521 13.958 1.00 87.44 297 GLN A C 1
ATOM 2334 O O . GLN A 1 297 ? 7.802 -20.010 14.380 1.00 87.44 297 GLN A O 1
ATOM 2339 N N . GLY A 1 298 ? 5.750 -20.813 14.774 1.00 83.94 298 GLY A N 1
ATOM 2340 C CA . GLY A 1 298 ? 5.754 -20.437 16.191 1.00 83.94 298 GLY A CA 1
ATOM 2341 C C . GLY A 1 298 ? 5.622 -18.922 16.356 1.00 83.94 298 GLY A C 1
ATOM 2342 O O . GLY A 1 298 ? 4.656 -18.349 15.866 1.00 83.94 298 GLY A O 1
ATOM 2343 N N . ASP A 1 299 ? 6.594 -18.290 17.019 1.00 82.06 299 ASP A N 1
ATOM 2344 C CA . ASP A 1 299 ? 6.597 -16.838 17.277 1.00 82.06 299 ASP A CA 1
ATOM 2345 C C . ASP A 1 299 ? 7.191 -16.009 16.120 1.00 82.06 299 ASP A C 1
ATOM 2347 O O . ASP A 1 299 ? 7.157 -14.776 16.147 1.00 82.06 299 ASP A O 1
ATOM 2351 N N . THR A 1 300 ? 7.761 -16.665 15.104 1.00 89.88 300 THR A N 1
ATOM 2352 C CA . THR A 1 300 ? 8.324 -16.015 13.913 1.00 89.88 300 THR A CA 1
ATOM 2353 C C . THR A 1 300 ? 7.532 -16.378 12.661 1.00 89.88 300 THR A C 1
ATOM 2355 O O . THR A 1 300 ? 6.670 -17.259 12.658 1.00 89.88 300 THR A O 1
ATOM 2358 N N . PHE A 1 301 ? 7.812 -15.677 11.565 1.00 94.00 301 PHE A N 1
ATOM 2359 C CA . PHE A 1 301 ? 7.219 -15.961 10.264 1.00 94.00 301 PHE A CA 1
ATOM 2360 C C . PHE A 1 301 ? 8.217 -15.703 9.137 1.00 94.00 301 PHE A C 1
ATOM 2362 O O . PHE A 1 301 ? 9.228 -15.019 9.314 1.00 94.00 301 PHE A O 1
ATOM 2369 N N . SER A 1 302 ? 7.917 -16.235 7.960 1.00 94.56 302 SER A N 1
ATOM 2370 C CA . SER A 1 302 ? 8.653 -15.967 6.730 1.00 94.56 302 SER A CA 1
ATOM 2371 C C . SER A 1 302 ? 7.701 -15.682 5.572 1.00 94.56 302 SER A C 1
ATOM 2373 O O . SER A 1 302 ? 6.528 -16.060 5.599 1.00 94.56 302 SER A O 1
ATOM 2375 N N . MET A 1 303 ? 8.213 -14.997 4.547 1.00 95.06 303 MET A N 1
ATOM 2376 C CA . MET A 1 303 ? 7.506 -14.793 3.283 1.00 95.06 303 MET A CA 1
ATOM 2377 C C . MET A 1 303 ? 8.130 -15.688 2.215 1.00 95.06 303 MET A C 1
ATOM 2379 O O . MET A 1 303 ? 9.225 -15.415 1.718 1.00 95.06 303 MET A O 1
ATOM 2383 N N . LEU A 1 304 ? 7.436 -16.768 1.866 1.00 92.50 304 LEU A N 1
ATOM 2384 C CA . LEU A 1 304 ? 7.883 -17.730 0.867 1.00 92.50 304 LEU A CA 1
ATOM 2385 C C . LEU A 1 304 ? 7.601 -17.192 -0.536 1.00 92.50 304 LEU A C 1
ATOM 2387 O O . LEU A 1 304 ? 6.447 -16.937 -0.867 1.00 92.50 304 LEU A O 1
ATOM 2391 N N . ASN A 1 305 ? 8.632 -17.035 -1.367 1.00 91.56 305 ASN A N 1
ATOM 2392 C CA . ASN A 1 305 ? 8.454 -16.647 -2.767 1.00 91.56 305 ASN A CA 1
ATOM 2393 C C . ASN A 1 305 ? 7.796 -17.793 -3.553 1.00 91.56 305 ASN A C 1
ATOM 2395 O O . ASN A 1 305 ? 8.319 -18.907 -3.589 1.00 91.56 305 ASN A O 1
ATOM 2399 N N . CYS A 1 306 ? 6.676 -17.504 -4.205 1.00 89.19 306 CYS A N 1
ATOM 2400 C CA . CYS A 1 306 ? 5.959 -18.407 -5.094 1.00 89.19 306 CYS A CA 1
ATOM 2401 C C . CYS A 1 306 ? 6.110 -17.898 -6.532 1.00 89.19 306 CYS A C 1
ATOM 2403 O O . CYS A 1 306 ? 5.255 -17.153 -7.019 1.00 89.19 306 CYS A O 1
ATOM 2405 N N . PRO A 1 307 ? 7.211 -18.242 -7.223 1.00 84.12 307 PRO A N 1
ATOM 2406 C CA . PRO A 1 307 ? 7.481 -17.707 -8.545 1.00 84.12 307 PRO A CA 1
ATOM 2407 C C . PRO A 1 307 ? 6.422 -18.171 -9.544 1.00 84.12 307 PRO A C 1
ATOM 2409 O O . PRO A 1 307 ? 6.094 -19.357 -9.635 1.00 84.12 307 PRO A O 1
ATOM 2412 N N . PHE A 1 308 ? 5.941 -17.226 -10.347 1.00 83.81 308 PHE A N 1
ATOM 2413 C CA . PHE A 1 308 ? 5.137 -17.542 -11.515 1.00 83.81 308 PHE A CA 1
ATOM 2414 C C . PHE A 1 308 ? 5.975 -18.352 -12.517 1.00 83.81 308 PHE A C 1
ATOM 2416 O O . PHE A 1 308 ? 7.140 -18.060 -12.779 1.00 83.81 308 PHE A O 1
ATOM 2423 N N . LYS A 1 309 ? 5.352 -19.363 -13.108 1.00 78.81 309 LYS A N 1
ATOM 2424 C CA . LYS A 1 309 ? 5.880 -20.309 -14.094 1.00 78.81 309 LYS A CA 1
ATOM 2425 C C . LYS A 1 309 ? 6.298 -19.620 -15.384 1.00 78.81 309 LYS A C 1
ATOM 2427 O O . LYS A 1 309 ? 7.161 -20.125 -16.095 1.00 78.81 309 LYS A O 1
ATOM 2432 N N . TYR A 1 310 ? 5.682 -18.481 -15.684 1.00 77.69 310 TYR A N 1
ATOM 2433 C CA . TYR A 1 310 ? 5.986 -17.666 -16.849 1.00 77.69 310 TYR A CA 1
ATOM 2434 C C . TYR A 1 310 ? 6.213 -16.215 -16.418 1.00 77.69 310 TYR A C 1
ATOM 2436 O O . TYR A 1 310 ? 5.510 -15.705 -15.546 1.00 77.69 310 TYR A O 1
ATOM 2444 N N . ASP A 1 311 ? 7.170 -15.541 -17.058 1.00 82.31 311 ASP A N 1
ATOM 2445 C CA . ASP A 1 311 ? 7.375 -14.097 -16.907 1.00 82.31 311 ASP A CA 1
ATOM 2446 C C . ASP A 1 311 ? 6.191 -13.345 -17.544 1.00 82.31 311 ASP A C 1
ATOM 2448 O O . ASP A 1 311 ? 5.790 -13.649 -18.675 1.00 82.31 311 ASP A O 1
ATOM 2452 N N . PHE A 1 312 ? 5.645 -12.348 -16.842 1.00 82.88 312 PHE A N 1
ATOM 2453 C CA . PHE A 1 312 ? 4.507 -11.559 -17.319 1.00 82.88 312 PHE A CA 1
ATOM 2454 C C . PHE A 1 312 ? 4.771 -10.870 -18.660 1.00 82.88 312 PHE A C 1
ATOM 2456 O O . PHE A 1 312 ? 3.856 -10.780 -19.473 1.00 82.88 312 PHE A O 1
ATOM 2463 N N . ARG A 1 313 ? 6.010 -10.473 -18.960 1.00 79.56 313 ARG A N 1
ATOM 2464 C CA . ARG A 1 313 ? 6.376 -9.893 -20.264 1.00 79.56 313 ARG A CA 1
ATOM 2465 C C . ARG A 1 313 ? 6.319 -10.916 -21.393 1.00 79.56 313 ARG A C 1
ATOM 2467 O O . ARG A 1 313 ? 6.073 -10.557 -22.538 1.00 79.56 313 ARG A O 1
ATOM 2474 N N . THR A 1 314 ? 6.541 -12.194 -21.082 1.00 83.88 314 THR A N 1
ATOM 2475 C CA . THR A 1 314 ? 6.408 -13.276 -22.070 1.00 83.88 314 THR A CA 1
ATOM 2476 C C . THR A 1 314 ? 4.937 -13.592 -22.324 1.00 83.88 314 THR A C 1
ATOM 2478 O O . THR A 1 314 ? 4.551 -13.846 -23.462 1.00 83.88 314 THR A O 1
ATOM 2481 N N . LEU A 1 315 ? 4.107 -13.552 -21.276 1.00 83.75 315 LEU A N 1
ATOM 2482 C CA . LEU A 1 315 ? 2.661 -13.763 -21.391 1.00 83.75 315 LEU A CA 1
ATOM 2483 C C . LEU A 1 315 ? 1.945 -12.585 -22.066 1.00 83.75 315 LEU A C 1
ATOM 2485 O O . LEU A 1 315 ? 1.035 -12.788 -22.870 1.00 83.75 315 LEU A O 1
ATOM 2489 N N . PHE A 1 316 ? 2.363 -11.360 -21.754 1.00 85.62 316 PHE A N 1
ATOM 2490 C CA . PHE A 1 316 ? 1.739 -10.120 -22.204 1.00 85.62 316 PHE A CA 1
ATOM 2491 C C . PHE A 1 316 ? 2.782 -9.186 -22.837 1.00 85.62 316 PHE A C 1
ATOM 2493 O O . PHE A 1 316 ? 3.051 -8.110 -22.310 1.00 85.62 316 PHE A O 1
ATOM 2500 N N . PRO A 1 317 ? 3.360 -9.551 -23.997 1.00 84.69 317 PRO A N 1
ATOM 2501 C CA . PRO A 1 317 ? 4.417 -8.760 -24.637 1.00 84.69 317 PRO A CA 1
ATOM 2502 C C . PRO A 1 317 ? 3.948 -7.379 -25.118 1.00 84.69 317 PRO A C 1
ATOM 2504 O O . PRO A 1 317 ? 4.765 -6.518 -25.421 1.00 84.69 317 PRO A O 1
ATOM 2507 N N . TRP A 1 318 ? 2.633 -7.170 -25.208 1.00 84.44 318 TRP A N 1
ATOM 2508 C CA . TRP A 1 318 ? 2.007 -5.895 -25.555 1.00 84.44 318 TRP A CA 1
ATOM 2509 C C . TRP A 1 318 ? 1.753 -4.993 -24.337 1.00 84.44 318 TRP A C 1
ATOM 2511 O O . TRP A 1 318 ? 1.388 -3.834 -24.515 1.00 84.44 318 TRP A O 1
ATOM 2521 N N . ALA A 1 319 ? 1.878 -5.515 -23.112 1.00 88.69 319 ALA A N 1
ATOM 2522 C CA . ALA A 1 319 ? 1.522 -4.789 -21.901 1.00 88.69 319 ALA A CA 1
ATOM 2523 C C . ALA A 1 319 ? 2.702 -3.949 -21.405 1.00 88.69 319 ALA A C 1
ATOM 2525 O O . ALA A 1 319 ? 3.653 -4.456 -20.814 1.00 88.69 319 ALA A O 1
ATOM 2526 N N . GLU A 1 320 ? 2.617 -2.643 -21.635 1.00 88.81 320 GLU A N 1
ATOM 2527 C CA . GLU A 1 320 ? 3.660 -1.693 -21.247 1.00 88.81 320 GLU A CA 1
ATOM 2528 C C . GLU A 1 320 ? 3.504 -1.199 -19.802 1.00 88.81 320 GLU A C 1
ATOM 2530 O O . GLU A 1 320 ? 4.493 -1.074 -19.088 1.00 88.81 320 GLU A O 1
ATOM 2535 N N . TYR A 1 321 ? 2.266 -1.003 -19.337 1.00 90.94 321 TYR A N 1
ATOM 2536 C CA . TYR A 1 321 ? 1.968 -0.438 -18.019 1.00 90.94 321 TYR A CA 1
ATOM 2537 C C . TYR A 1 321 ? 1.044 -1.346 -17.209 1.00 90.94 321 TYR A C 1
ATOM 2539 O O . TYR A 1 321 ? 0.007 -1.797 -17.705 1.00 90.94 321 TYR A O 1
ATOM 2547 N N . LEU A 1 322 ? 1.359 -1.524 -15.927 1.00 90.44 322 LEU A N 1
ATOM 2548 C CA . LEU A 1 322 ? 0.414 -2.041 -14.942 1.00 90.44 322 LEU A CA 1
ATOM 2549 C C . LEU A 1 322 ? -0.385 -0.866 -14.360 1.00 90.44 322 LEU A C 1
ATOM 2551 O O . LEU A 1 322 ? 0.070 -0.182 -13.449 1.00 90.44 322 LEU A O 1
ATOM 2555 N N . VAL A 1 323 ? -1.568 -0.589 -14.908 1.00 89.25 323 VAL A N 1
ATOM 2556 C CA . VAL A 1 323 ? -2.361 0.597 -14.514 1.00 89.25 323 VAL A CA 1
ATOM 2557 C C . VAL A 1 323 ? -3.102 0.386 -13.194 1.00 89.25 323 VAL A C 1
ATOM 2559 O O . VAL A 1 323 ? -3.152 1.288 -12.367 1.00 89.25 323 VAL A O 1
ATOM 2562 N N . LYS A 1 324 ? -3.669 -0.806 -12.981 1.00 86.31 324 LYS A N 1
ATOM 2563 C CA . LYS A 1 324 ? -4.334 -1.216 -11.738 1.00 86.31 324 LYS A CA 1
ATOM 2564 C C . LYS A 1 324 ? -4.097 -2.698 -11.487 1.00 86.31 324 LYS A C 1
ATOM 2566 O O . LYS A 1 324 ? -3.996 -3.481 -12.430 1.00 86.31 324 LYS A O 1
ATOM 2571 N N . CYS A 1 325 ? -4.056 -3.061 -10.215 1.00 84.19 325 CYS A N 1
ATOM 2572 C CA . CYS A 1 325 ? -4.039 -4.434 -9.739 1.00 84.19 325 CYS A CA 1
ATOM 2573 C C . CYS A 1 325 ? -4.820 -4.494 -8.420 1.00 84.19 325 CYS A C 1
ATOM 2575 O O . CYS A 1 325 ? -5.029 -3.464 -7.777 1.00 84.19 325 CYS A O 1
ATOM 2577 N N . GLY A 1 326 ? -5.296 -5.678 -8.063 1.00 73.88 326 GLY A N 1
ATOM 2578 C CA . GLY A 1 326 ? -6.073 -5.919 -6.860 1.00 73.88 326 GLY A CA 1
ATOM 2579 C C . GLY A 1 326 ? -6.531 -7.370 -6.803 1.00 73.88 326 GLY A C 1
ATOM 2580 O O . GLY A 1 326 ? -6.474 -8.089 -7.804 1.00 73.88 326 GLY A O 1
ATOM 2581 N N . CYS A 1 327 ? -6.978 -7.771 -5.623 1.00 66.81 327 CYS A N 1
ATOM 2582 C CA . CYS A 1 327 ? -7.563 -9.074 -5.355 1.00 66.81 327 CYS A CA 1
ATOM 2583 C C . CYS A 1 327 ? -9.057 -8.849 -5.075 1.00 66.81 327 CYS A C 1
ATOM 2585 O O . CYS A 1 327 ? -9.380 -8.016 -4.230 1.00 66.81 327 CYS A O 1
ATOM 2587 N N . ASP A 1 328 ? -9.952 -9.534 -5.790 1.00 58.31 328 ASP A N 1
ATOM 2588 C CA . ASP A 1 328 ? -11.395 -9.449 -5.517 1.00 58.31 328 ASP A CA 1
ATOM 2589 C C . ASP A 1 328 ? -11.749 -10.220 -4.239 1.00 58.31 328 ASP A C 1
ATOM 2591 O O . ASP A 1 328 ? -11.143 -11.253 -3.953 1.00 58.31 328 ASP A O 1
ATOM 2595 N N . GLU A 1 329 ? -12.732 -9.714 -3.486 1.00 49.78 329 GLU A N 1
ATOM 2596 C CA . GLU A 1 329 ? -13.156 -10.317 -2.217 1.00 49.78 329 GLU A CA 1
ATOM 2597 C C . GLU A 1 329 ? -14.029 -11.563 -2.379 1.00 49.78 329 GLU A C 1
ATOM 2599 O O . GLU A 1 329 ? -13.849 -12.471 -1.590 1.00 49.78 329 GLU A O 1
ATOM 2604 N N . ASP A 1 330 ? -14.878 -11.687 -3.403 1.00 38.34 330 ASP A N 1
ATOM 2605 C CA . ASP A 1 330 ? -15.683 -12.894 -3.638 1.00 38.34 330 ASP A CA 1
ATOM 2606 C C . ASP A 1 330 ? -16.320 -12.852 -5.041 1.00 38.34 330 ASP A C 1
ATOM 2608 O O . ASP A 1 330 ? -17.144 -11.987 -5.340 1.00 38.34 330 ASP A O 1
ATOM 2612 N N . VAL A 1 331 ? -15.995 -13.818 -5.909 1.00 34.44 331 VAL A N 1
ATOM 2613 C CA . VAL A 1 331 ? -16.859 -14.204 -7.045 1.00 34.44 331 VAL A CA 1
ATOM 2614 C C . VAL A 1 331 ? -17.269 -15.653 -6.831 1.00 34.44 331 VAL A C 1
ATOM 2616 O O . VAL A 1 331 ? -16.777 -16.578 -7.474 1.00 34.44 331 VAL A O 1
ATOM 2619 N N . MET A 1 332 ? -18.170 -15.833 -5.876 1.00 26.55 332 MET A N 1
ATOM 2620 C CA . MET A 1 332 ? -18.932 -17.054 -5.651 1.00 26.55 332 MET A CA 1
ATOM 2621 C C . MET A 1 332 ? -20.401 -16.650 -5.492 1.00 26.55 332 MET A C 1
ATOM 2623 O O . MET A 1 332 ? -20.904 -16.658 -4.382 1.00 26.55 332 MET A O 1
ATOM 2627 N N . GLU A 1 333 ? -21.068 -16.239 -6.580 1.00 28.64 333 GLU A N 1
ATOM 2628 C CA . GLU A 1 333 ? -22.522 -16.423 -6.766 1.00 28.64 333 GLU A CA 1
ATOM 2629 C C . GLU A 1 333 ? -22.994 -16.013 -8.182 1.00 28.64 333 GLU A C 1
ATOM 2631 O O . GLU A 1 333 ? -22.796 -14.891 -8.643 1.00 28.64 333 GLU A O 1
ATOM 2636 N N . ASP A 1 334 ? -23.568 -17.004 -8.873 1.00 26.64 334 ASP A N 1
ATOM 2637 C CA . ASP A 1 334 ? -24.563 -17.015 -9.955 1.00 26.64 334 ASP A CA 1
ATOM 2638 C C . ASP A 1 334 ? -24.953 -15.707 -10.681 1.00 26.64 334 ASP A C 1
ATOM 2640 O O . ASP A 1 334 ? -25.486 -14.776 -10.089 1.00 26.64 334 ASP A O 1
ATOM 2644 N N . THR A 1 335 ? -24.905 -15.696 -12.022 1.00 30.81 335 THR A N 1
ATOM 2645 C CA . THR A 1 335 ? -26.083 -15.959 -12.893 1.00 30.81 335 THR A CA 1
ATOM 2646 C C . THR A 1 335 ? -25.849 -15.585 -14.362 1.00 30.81 335 THR A C 1
ATOM 2648 O O . THR A 1 335 ? -25.188 -14.611 -14.719 1.00 30.81 335 THR A O 1
ATOM 2651 N N . GLU A 1 336 ? -26.491 -16.372 -15.224 1.00 25.50 336 GLU A N 1
ATOM 2652 C CA . GLU A 1 336 ? -26.963 -15.999 -16.553 1.00 25.50 336 GLU A CA 1
ATOM 2653 C C . GLU A 1 336 ? -27.544 -14.568 -16.582 1.00 25.50 336 GLU A C 1
ATOM 2655 O O . GLU A 1 336 ? -28.631 -14.326 -16.066 1.00 25.50 336 GLU A O 1
ATOM 2660 N N . ALA A 1 337 ? -26.872 -13.614 -17.231 1.00 28.33 337 ALA A N 1
ATOM 2661 C CA . ALA A 1 337 ? -27.502 -12.371 -17.677 1.00 28.33 337 ALA A CA 1
ATOM 2662 C C . ALA A 1 337 ? -26.701 -11.706 -18.803 1.00 28.33 337 ALA A C 1
ATOM 2664 O O . ALA A 1 337 ? -25.473 -11.640 -18.798 1.00 28.33 337 ALA A O 1
ATOM 2665 N N . GLN A 1 338 ? -27.449 -11.238 -19.796 1.00 26.03 338 GLN A N 1
ATOM 2666 C CA . GLN A 1 338 ? -27.000 -10.671 -21.057 1.00 26.03 338 GLN A CA 1
ATOM 2667 C C . GLN A 1 338 ? -26.172 -9.381 -20.919 1.00 26.03 338 GLN A C 1
ATOM 2669 O O . GLN A 1 338 ? -26.374 -8.553 -20.039 1.00 26.03 338 GLN A O 1
ATOM 2674 N N . ILE A 1 339 ? -25.260 -9.247 -21.884 1.00 30.06 339 ILE A N 1
ATOM 2675 C CA . ILE A 1 339 ? -24.331 -8.153 -22.206 1.00 30.06 339 ILE A CA 1
ATOM 2676 C C . ILE A 1 339 ? -24.888 -6.745 -21.903 1.00 30.06 339 ILE A C 1
ATOM 2678 O O . ILE A 1 339 ? -25.990 -6.413 -22.344 1.00 30.06 339 ILE A O 1
ATOM 2682 N N . PRO A 1 340 ? -24.034 -5.854 -21.362 1.00 25.61 340 PRO A N 1
ATOM 2683 C CA . PRO A 1 340 ? -23.809 -4.588 -22.048 1.00 25.61 340 PRO A CA 1
ATOM 2684 C C . PRO A 1 340 ? -22.335 -4.387 -22.426 1.00 25.61 340 PRO A C 1
ATOM 2686 O O . PRO A 1 340 ? -21.398 -4.774 -21.730 1.00 25.61 340 PRO A O 1
ATOM 2689 N N . SER A 1 341 ? -22.185 -3.806 -23.607 1.00 26.73 341 SER A N 1
ATOM 2690 C CA . SER A 1 341 ? -20.975 -3.459 -24.339 1.00 26.73 341 SER A CA 1
ATOM 2691 C C . SER A 1 341 ? -20.041 -2.523 -23.566 1.00 26.73 341 SER A C 1
ATOM 2693 O O . SER A 1 341 ? -20.394 -1.370 -23.359 1.00 26.73 341 SER A O 1
ATOM 2695 N N . ASP A 1 342 ? -18.855 -3.015 -23.206 1.00 24.72 342 ASP A N 1
ATOM 2696 C CA . ASP A 1 342 ? -17.577 -2.290 -23.299 1.00 24.72 342 ASP A CA 1
ATOM 2697 C C . ASP A 1 342 ? -16.427 -3.265 -23.000 1.00 24.72 342 ASP A C 1
ATOM 2699 O O . ASP A 1 342 ? -16.292 -3.817 -21.905 1.00 24.72 342 ASP A O 1
ATOM 2703 N N . TRP A 1 343 ? -15.625 -3.553 -24.026 1.00 25.30 343 TRP A N 1
ATOM 2704 C CA . TRP A 1 343 ? -14.594 -4.587 -24.014 1.00 25.30 343 TRP A CA 1
ATOM 2705 C C . TRP A 1 343 ? -13.208 -3.925 -24.058 1.00 25.30 343 TRP A C 1
ATOM 2707 O O . TRP A 1 343 ? -12.732 -3.521 -25.109 1.00 25.30 343 TRP A O 1
ATOM 2717 N N . ALA A 1 344 ? -12.552 -3.789 -22.902 1.00 26.73 344 ALA A N 1
ATOM 2718 C CA . ALA A 1 344 ? -11.108 -3.509 -22.845 1.00 26.73 344 ALA A CA 1
ATOM 2719 C C . ALA A 1 344 ? -10.437 -3.850 -21.501 1.00 26.73 344 ALA A C 1
ATOM 2721 O O . ALA A 1 344 ? -9.233 -4.065 -21.485 1.00 26.73 344 ALA A O 1
ATOM 2722 N N . LEU A 1 345 ? -11.155 -3.945 -20.370 1.00 29.80 345 LEU A N 1
ATOM 2723 C CA . LEU A 1 345 ? -10.487 -3.984 -19.050 1.00 29.80 345 LEU A CA 1
ATOM 2724 C C . LEU A 1 345 ? -11.000 -5.039 -18.050 1.00 29.80 345 LEU A C 1
ATOM 2726 O O . LEU A 1 345 ? -10.561 -5.060 -16.907 1.00 29.80 345 LEU A O 1
ATOM 2730 N N . LYS A 1 346 ? -11.830 -6.005 -18.475 1.00 30.34 346 LYS A N 1
ATOM 2731 C CA . LYS A 1 346 ? -12.239 -7.157 -17.632 1.00 30.34 346 LYS A CA 1
ATOM 2732 C C . LYS A 1 346 ? -11.215 -8.310 -17.561 1.00 30.34 346 LYS A C 1
ATOM 2734 O O . LYS A 1 346 ? -11.491 -9.344 -16.959 1.00 30.34 346 LYS A O 1
ATOM 2739 N N . LYS A 1 347 ? -10.027 -8.163 -18.165 1.00 34.97 347 LYS A N 1
ATOM 2740 C CA . LYS A 1 347 ? -8.998 -9.225 -18.205 1.00 34.97 347 LYS A CA 1
ATOM 2741 C C . LYS A 1 347 ? -7.793 -9.043 -17.275 1.00 34.97 347 LYS A C 1
ATOM 2743 O O . LYS A 1 347 ? -7.022 -9.985 -17.161 1.00 34.97 347 LYS A O 1
ATOM 2748 N N . LEU A 1 348 ? -7.665 -7.923 -16.560 1.00 32.47 348 LEU A N 1
ATOM 2749 C CA . LEU A 1 348 ? -6.630 -7.758 -15.519 1.00 32.47 348 LEU A CA 1
ATOM 2750 C C . LEU A 1 348 ? -7.129 -8.116 -14.108 1.00 32.47 348 LEU A C 1
ATOM 2752 O O . LEU A 1 348 ? -6.335 -8.501 -13.261 1.00 32.47 348 LEU A O 1
ATOM 2756 N N . VAL A 1 349 ? -8.450 -8.125 -13.908 1.00 31.41 349 VAL A N 1
ATOM 2757 C CA . VAL A 1 349 ? -9.124 -8.643 -12.697 1.00 31.41 349 VAL A CA 1
ATOM 2758 C C . VAL A 1 349 ? -9.178 -10.186 -12.689 1.00 31.41 349 VAL A C 1
ATOM 2760 O O . VAL A 1 349 ? -9.319 -10.826 -11.657 1.00 31.41 349 VAL A O 1
ATOM 2763 N N . ASN A 1 350 ? -8.934 -10.821 -13.840 1.00 33.53 350 ASN A N 1
ATOM 2764 C CA . ASN A 1 350 ? -8.862 -12.280 -13.979 1.00 33.53 350 ASN A CA 1
ATOM 2765 C C . ASN A 1 350 ? -7.505 -12.899 -13.581 1.00 33.53 350 ASN A C 1
ATOM 2767 O O . ASN A 1 350 ? -7.329 -14.101 -13.758 1.00 33.53 350 ASN A O 1
ATOM 2771 N N . ILE A 1 351 ? -6.544 -12.128 -13.049 1.00 40.12 351 ILE A N 1
ATOM 2772 C CA . ILE A 1 351 ? -5.292 -12.711 -12.521 1.00 40.12 351 ILE A CA 1
ATOM 2773 C C . ILE A 1 351 ? -5.571 -13.560 -11.265 1.00 40.12 351 ILE A C 1
ATOM 2775 O O . ILE A 1 351 ? -4.863 -14.536 -11.029 1.00 40.12 351 ILE A O 1
ATOM 2779 N N . PHE A 1 352 ? -6.641 -13.260 -10.519 1.00 33.31 352 PHE A N 1
ATOM 2780 C CA . PHE A 1 352 ? -7.002 -13.983 -9.294 1.00 33.31 352 PHE A CA 1
ATOM 2781 C C . PHE A 1 352 ? -8.164 -14.973 -9.437 1.00 33.31 352 PHE A C 1
ATOM 2783 O O . PHE A 1 352 ? -8.258 -15.896 -8.632 1.00 33.31 352 PHE A O 1
ATOM 2790 N N . LEU A 1 353 ? -8.998 -14.874 -10.482 1.00 31.05 353 LEU A N 1
ATOM 2791 C CA . LEU A 1 353 ? -10.223 -15.683 -10.612 1.00 31.05 353 LEU A CA 1
ATOM 2792 C C . LEU A 1 353 ? -10.001 -17.181 -10.897 1.00 31.05 353 LEU A C 1
ATOM 2794 O O . LEU A 1 353 ? -10.940 -17.901 -11.226 1.00 31.05 353 LEU A O 1
ATOM 2798 N N . GLN A 1 354 ? -8.769 -17.668 -10.770 1.00 32.59 354 GLN A N 1
ATOM 2799 C CA . GLN A 1 354 ? -8.466 -19.088 -10.704 1.00 32.59 354 GLN A CA 1
ATOM 2800 C C . GLN A 1 354 ? -7.302 -19.304 -9.730 1.00 32.59 354 GLN A C 1
ATOM 2802 O O . GLN A 1 354 ? -6.162 -19.526 -10.139 1.00 32.59 354 GLN A O 1
ATOM 2807 N N . ALA A 1 355 ? -7.599 -19.334 -8.429 1.00 36.09 355 ALA A N 1
ATOM 2808 C CA . ALA A 1 355 ? -6.705 -19.929 -7.431 1.00 36.09 355 ALA A CA 1
ATOM 2809 C C . ALA A 1 355 ? -6.313 -21.386 -7.797 1.00 36.09 355 ALA A C 1
ATOM 2811 O O . ALA A 1 355 ? -5.274 -21.884 -7.369 1.00 36.09 355 ALA A O 1
ATOM 2812 N N . GLN A 1 356 ? -7.063 -22.035 -8.701 1.00 33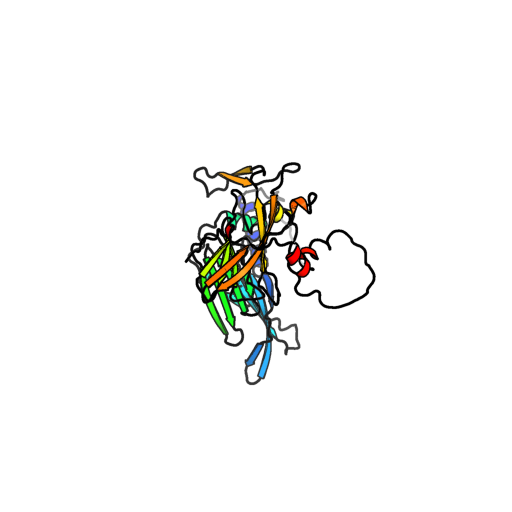.31 356 GLN A N 1
ATOM 2813 C CA . GLN A 1 356 ? -6.671 -23.283 -9.359 1.00 33.31 356 GLN A CA 1
ATOM 2814 C C . GLN A 1 356 ? -5.563 -23.115 -10.428 1.00 33.31 356 GLN A C 1
ATOM 2816 O O . GLN A 1 356 ? -4.677 -23.959 -10.507 1.00 33.31 356 GLN A O 1
ATOM 2821 N N . VAL A 1 357 ? -5.551 -22.034 -11.225 1.00 39.47 357 VAL A N 1
ATOM 2822 C CA . VAL A 1 357 ? -4.540 -21.813 -12.286 1.00 39.47 357 VAL A CA 1
ATOM 2823 C C . VAL A 1 357 ? -3.254 -21.203 -11.764 1.00 39.47 357 VAL A C 1
ATOM 2825 O O . VAL A 1 357 ? -2.198 -21.510 -12.308 1.00 39.47 357 VAL A O 1
ATOM 2828 N N . LEU A 1 358 ? -3.279 -20.433 -10.673 1.00 37.69 358 LEU A N 1
ATOM 2829 C CA . LEU A 1 358 ? -2.031 -20.025 -10.019 1.00 37.69 358 LEU A CA 1
ATOM 2830 C C . LEU A 1 358 ? -1.249 -21.223 -9.486 1.00 37.69 358 LEU A C 1
ATOM 2832 O O . LEU A 1 358 ? -0.026 -21.193 -9.524 1.00 37.69 358 LEU A O 1
ATOM 2836 N N . LYS A 1 359 ? -1.923 -22.303 -9.082 1.00 39.78 359 LYS A N 1
ATOM 2837 C CA . LYS A 1 359 ? -1.268 -23.557 -8.693 1.00 39.78 359 LYS A CA 1
ATOM 2838 C C . LYS A 1 359 ? -0.557 -24.229 -9.878 1.00 39.78 359 LYS A C 1
ATOM 2840 O O . LYS A 1 359 ? 0.573 -24.675 -9.731 1.00 39.78 359 LYS A O 1
ATOM 2845 N N . ASP A 1 360 ? -1.163 -24.212 -11.068 1.00 42.09 360 ASP A N 1
ATOM 2846 C CA . ASP A 1 360 ? -0.563 -24.757 -12.303 1.00 42.09 360 ASP A CA 1
ATOM 2847 C C . ASP A 1 360 ? 0.484 -23.825 -12.946 1.00 42.09 360 ASP A C 1
ATOM 2849 O O . ASP A 1 360 ? 1.311 -24.254 -13.769 1.00 42.09 360 ASP A O 1
ATOM 2853 N N . MET A 1 361 ? 0.425 -22.540 -12.589 1.00 43.31 361 MET A N 1
ATOM 2854 C CA . MET A 1 361 ? 1.325 -21.469 -12.999 1.00 43.31 361 MET A CA 1
ATOM 2855 C C . MET A 1 361 ? 2.315 -21.065 -11.908 1.00 43.31 361 MET A C 1
ATOM 2857 O O . MET A 1 361 ? 3.005 -20.080 -12.108 1.00 43.31 361 MET A O 1
ATOM 2861 N N . THR A 1 362 ? 2.440 -21.765 -10.789 1.00 45.66 362 THR A N 1
ATOM 2862 C CA . THR A 1 362 ? 3.559 -21.575 -9.857 1.00 45.66 362 THR A CA 1
ATOM 2863 C C . THR A 1 362 ? 4.516 -22.739 -10.047 1.00 45.66 362 THR A C 1
ATOM 2865 O O . THR A 1 362 ? 4.094 -23.883 -10.214 1.00 45.66 362 THR A O 1
ATOM 2868 N N . ALA A 1 363 ? 5.813 -22.452 -10.150 1.00 49.75 363 ALA A N 1
ATOM 2869 C CA . ALA A 1 363 ? 6.798 -23.527 -10.220 1.00 49.75 363 ALA A CA 1
ATOM 2870 C C . ALA A 1 363 ? 6.817 -24.288 -8.883 1.00 49.75 363 ALA A C 1
ATOM 2872 O O . ALA A 1 363 ? 6.614 -23.678 -7.830 1.00 49.75 363 ALA A O 1
ATOM 2873 N N . GLU A 1 364 ? 7.061 -25.606 -8.922 1.00 46.38 364 GLU A N 1
ATOM 2874 C CA . GLU A 1 364 ? 7.300 -26.380 -7.700 1.00 46.38 364 GLU A CA 1
ATOM 2875 C C . GLU A 1 364 ? 8.411 -25.708 -6.884 1.00 46.38 364 GLU A C 1
ATOM 2877 O O . GLU A 1 364 ? 9.450 -25.316 -7.415 1.00 46.38 364 GLU A O 1
ATOM 2882 N N . TYR A 1 365 ? 8.131 -25.526 -5.596 1.00 42.59 365 TYR A N 1
ATOM 2883 C CA . TYR A 1 365 ? 8.964 -24.813 -4.637 1.00 42.59 365 TYR A CA 1
ATOM 2884 C C . TYR A 1 365 ? 10.416 -25.325 -4.644 1.00 42.59 365 TYR A C 1
ATOM 2886 O O . TYR A 1 365 ? 10.664 -26.495 -4.355 1.00 42.59 365 TYR A O 1
ATOM 2894 N N . ASP A 1 366 ? 11.367 -24.433 -4.941 1.00 44.31 366 ASP A N 1
ATOM 2895 C CA . ASP A 1 366 ? 12.809 -24.683 -4.840 1.00 44.31 366 ASP A CA 1
ATOM 2896 C C . ASP A 1 366 ? 13.396 -23.867 -3.665 1.00 44.31 366 ASP A C 1
ATOM 2898 O O . ASP A 1 366 ? 13.501 -22.638 -3.765 1.00 44.31 366 ASP A O 1
ATOM 2902 N N . PRO A 1 367 ? 13.804 -24.523 -2.560 1.00 39.44 367 PRO A N 1
ATOM 2903 C CA . PRO A 1 367 ? 14.386 -23.869 -1.384 1.00 39.44 367 PRO A CA 1
ATOM 2904 C C . PRO A 1 367 ? 15.674 -23.084 -1.675 1.00 39.44 367 PRO A C 1
ATOM 2906 O O . PRO A 1 367 ? 16.070 -22.222 -0.894 1.00 39.44 367 PRO A O 1
ATOM 2909 N N . SER A 1 368 ? 16.362 -23.358 -2.788 1.00 44.06 368 SER A N 1
ATOM 2910 C CA . SER A 1 368 ? 17.633 -22.700 -3.125 1.00 44.06 368 SER A CA 1
ATOM 2911 C C . SER A 1 368 ? 17.495 -21.213 -3.492 1.00 44.06 368 SER A C 1
ATOM 2913 O O . SER A 1 368 ? 18.493 -20.488 -3.519 1.00 44.06 368 SER A O 1
ATOM 2915 N N . LEU A 1 369 ? 16.265 -20.738 -3.727 1.00 39.47 369 LEU A N 1
ATOM 2916 C CA . LEU A 1 369 ? 15.942 -19.336 -4.017 1.00 39.47 369 LEU A CA 1
ATOM 2917 C C . LEU A 1 369 ? 15.800 -18.460 -2.756 1.00 39.47 369 LEU A C 1
ATOM 2919 O O . LEU A 1 369 ? 15.557 -17.256 -2.869 1.00 39.47 369 LEU A O 1
ATOM 2923 N N . GLU A 1 370 ? 15.961 -19.025 -1.558 1.00 37.62 370 GLU A N 1
ATOM 2924 C CA . GLU A 1 370 ? 15.862 -18.294 -0.294 1.00 37.62 370 GLU A CA 1
ATOM 2925 C C . GLU A 1 370 ? 17.014 -17.289 -0.118 1.00 37.62 370 GLU A C 1
ATOM 2927 O O . GLU A 1 370 ? 18.144 -17.630 0.232 1.00 37.62 370 GLU A O 1
ATOM 2932 N N . ARG A 1 371 ? 16.720 -16.002 -0.340 1.00 42.03 371 ARG A N 1
ATOM 2933 C CA . ARG A 1 371 ? 17.556 -14.872 0.097 1.00 42.03 371 ARG A CA 1
ATOM 2934 C C . ARG A 1 371 ? 16.695 -13.784 0.736 1.00 42.03 371 ARG A C 1
ATOM 2936 O O . ARG A 1 371 ? 16.513 -12.707 0.179 1.00 42.03 371 ARG A O 1
ATOM 2943 N N . GLY A 1 372 ? 16.153 -14.085 1.912 1.00 35.91 372 GLY A N 1
ATOM 2944 C CA . GLY A 1 372 ? 15.630 -13.089 2.848 1.00 35.91 372 GLY A CA 1
ATOM 2945 C C . GLY A 1 372 ? 16.618 -12.920 3.999 1.00 35.91 372 GLY A C 1
ATOM 2946 O O . GLY A 1 372 ? 17.108 -13.907 4.541 1.00 35.91 372 GLY A O 1
ATOM 2947 N N . THR A 1 373 ? 16.937 -11.684 4.371 1.00 39.97 373 THR A N 1
ATOM 2948 C CA . THR A 1 373 ? 17.748 -11.405 5.569 1.00 39.97 373 THR A CA 1
ATOM 2949 C C . THR A 1 373 ? 16.789 -11.001 6.678 1.00 39.97 373 THR A C 1
ATOM 2951 O O . THR A 1 373 ? 16.065 -10.017 6.516 1.00 39.97 373 THR A O 1
ATOM 2954 N N . MET A 1 374 ? 16.767 -11.766 7.771 1.00 33.62 374 MET A N 1
ATOM 2955 C CA . MET A 1 374 ? 15.991 -11.435 8.967 1.00 33.62 374 MET A CA 1
ATOM 2956 C C . MET A 1 374 ? 16.563 -10.170 9.613 1.00 33.62 374 MET A C 1
ATOM 2958 O O . MET A 1 374 ? 17.779 -10.072 9.788 1.00 33.62 374 MET A O 1
ATOM 2962 N N . VAL A 1 375 ? 15.700 -9.217 9.961 1.00 35.41 375 VAL A N 1
ATOM 2963 C CA . VAL A 1 375 ? 16.069 -8.045 10.763 1.00 35.41 375 VAL A CA 1
ATOM 2964 C C . VAL A 1 375 ? 15.364 -8.204 12.108 1.00 35.41 375 VAL A C 1
ATOM 2966 O O . VAL A 1 375 ? 14.137 -8.207 12.161 1.00 35.41 375 VAL A O 1
ATOM 2969 N N . THR A 1 376 ? 16.148 -8.432 13.163 1.00 32.91 376 THR A N 1
ATOM 2970 C CA . THR A 1 376 ? 15.690 -8.570 14.559 1.00 32.91 376 THR A CA 1
ATOM 2971 C C . THR A 1 376 ? 15.878 -7.289 15.339 1.00 32.91 376 THR A C 1
ATOM 2973 O O . THR A 1 376 ? 16.960 -6.682 15.147 1.00 32.91 376 THR A O 1
#

InterPro domains:
  IPR002469 Dipeptidylpeptidase IV, N-terminal domain [PF00930] (163-301)
  IPR050278 Serine protease S9B/DPPIV [PTHR11731] (111-324)